Protein AF-0000000082577643 (afdb_homodimer)

Organism: NCBI:txid68569

Secondary structure (DSSP, 8-state):
----HHHHHHHHHHHH-TT--HHHHHTTSSS-HHHHHHHHHHHHHTTSEEEEEEEE-GGGS--EEEEEEEEE-S--HHHHHHHHHHHHH-TTEEEEEEESSS-SEEEEEEESSHHHHHHHHHHHTTT-TTEEEEEEEEEEEEEEE-----THHHHH-/----HHHHHHHHHHHH-TT--HHHHHTTSSS-HHHHHHHHHHHHHTTSEEEEEEEE-GGGS--EEEEEEEEE-S--HHHHHHHHHHHHH-TTEEEEEEESSS-SEEEEEEESSHHHHHHHHHHHTTT-TTEEEEEEEEEEEEEEE-----THHHHH-

Structure (mmCIF, N/CA/C/O backbone):
data_AF-0000000082577643-model_v1
#
loop_
_entity.id
_entity.type
_entity.pdbx_description
1 polymer 'DNA-binding Lrp family transcriptional regulator'
#
loop_
_atom_site.group_PDB
_atom_site.id
_atom_site.type_symbol
_atom_site.label_atom_id
_atom_site.label_alt_id
_atom_site.label_comp_id
_atom_site.label_asym_id
_atom_site.label_entity_id
_atom_site.label_seq_id
_atom_site.pdbx_PDB_ins_code
_atom_site.Cartn_x
_atom_site.Cartn_y
_atom_site.Cartn_z
_atom_site.occupancy
_atom_site.B_iso_or_equiv
_atom_site.auth_seq_id
_atom_site.auth_comp_id
_atom_site.auth_asym_id
_atom_site.auth_atom_id
_atom_site.pdbx_PDB_model_num
ATOM 1 N N . MET A 1 1 ? -18.828 -3.51 -16.531 1 39.81 1 MET A N 1
ATOM 2 C CA . MET A 1 1 ? -18.547 -4.914 -16.234 1 39.81 1 MET A CA 1
ATOM 3 C C . MET A 1 1 ? -19.234 -5.359 -14.953 1 39.81 1 MET A C 1
ATOM 5 O O . MET A 1 1 ? -19.078 -4.711 -13.914 1 39.81 1 MET A O 1
ATOM 9 N N . THR A 1 2 ? -20.422 -5.625 -15.008 1 45.78 2 THR A N 1
ATOM 10 C CA . THR A 1 2 ? -21.219 -6.066 -13.875 1 45.78 2 THR A CA 1
ATOM 11 C C . THR A 1 2 ? -20.391 -6.98 -12.961 1 45.78 2 THR A C 1
ATOM 13 O O . THR A 1 2 ? -19.984 -8.07 -13.375 1 45.78 2 THR A O 1
ATOM 16 N N . ASN A 1 3 ? -19.547 -6.434 -12.141 1 56.88 3 ASN A N 1
ATOM 17 C CA . ASN A 1 3 ? -18.719 -7.328 -11.344 1 56.88 3 ASN A CA 1
ATOM 18 C C . ASN A 1 3 ? -19.547 -8.398 -10.648 1 56.88 3 ASN A C 1
ATOM 20 O O . ASN A 1 3 ? -20.391 -8.086 -9.805 1 56.88 3 ASN A O 1
ATOM 24 N N . ASP A 1 4 ? -19.703 -9.555 -11.352 1 85.25 4 ASP A N 1
ATOM 25 C CA . ASP A 1 4 ? -20.25 -10.844 -10.93 1 85.25 4 ASP A CA 1
ATOM 26 C C . ASP A 1 4 ? -19.766 -11.211 -9.531 1 85.25 4 ASP A C 1
ATOM 28 O O . ASP A 1 4 ? -18.594 -10.984 -9.195 1 85.25 4 ASP A O 1
ATOM 32 N N . ALA A 1 5 ? -20.734 -11.438 -8.633 1 92.88 5 ALA A N 1
ATOM 33 C CA . ALA A 1 5 ? -20.484 -11.812 -7.242 1 92.88 5 ALA A CA 1
ATOM 34 C C . ALA A 1 5 ? -19.344 -12.828 -7.141 1 92.88 5 ALA A C 1
ATOM 36 O O . ALA A 1 5 ? -18.516 -12.75 -6.23 1 92.88 5 ALA A O 1
ATOM 37 N N . ILE A 1 6 ? -19.328 -13.633 -8.039 1 94.75 6 ILE A N 1
ATOM 38 C CA . ILE A 1 6 ? -18.297 -14.672 -8.008 1 94.75 6 ILE A CA 1
ATOM 39 C C . ILE A 1 6 ? -16.938 -14.07 -8.32 1 94.75 6 ILE A C 1
ATOM 41 O O . ILE A 1 6 ? -15.938 -14.414 -7.691 1 94.75 6 ILE A O 1
ATOM 45 N N . ASP A 1 7 ? -16.906 -13.156 -9.297 1 96.5 7 ASP A N 1
ATOM 46 C CA . ASP A 1 7 ? -15.664 -12.461 -9.602 1 96.5 7 ASP A CA 1
ATOM 47 C C . ASP A 1 7 ? -15.141 -11.711 -8.383 1 96.5 7 ASP A C 1
ATOM 49 O O . ASP A 1 7 ? -13.945 -11.758 -8.078 1 96.5 7 ASP A O 1
ATOM 53 N N . LEU A 1 8 ? -16.047 -11.047 -7.715 1 96.25 8 LEU A N 1
ATOM 54 C CA . LEU A 1 8 ? -15.656 -10.289 -6.527 1 96.25 8 LEU A CA 1
ATOM 55 C C . LEU A 1 8 ? -15.102 -11.219 -5.453 1 96.25 8 LEU A C 1
ATOM 57 O O . LEU A 1 8 ? -14.148 -10.867 -4.758 1 96.25 8 LEU A O 1
ATOM 61 N N . ARG A 1 9 ? -15.656 -12.336 -5.305 1 96.81 9 ARG A N 1
ATOM 62 C CA . ARG A 1 9 ? -15.188 -13.297 -4.312 1 96.81 9 ARG A CA 1
ATOM 63 C C . ARG A 1 9 ? -13.805 -13.828 -4.684 1 96.81 9 ARG A C 1
ATOM 65 O O . ARG A 1 9 ? -12.945 -13.984 -3.816 1 96.81 9 ARG A O 1
ATOM 72 N N . ILE A 1 10 ? -13.641 -14.133 -5.969 1 97.88 10 ILE A N 1
ATOM 73 C CA . ILE A 1 10 ? -12.328 -14.555 -6.441 1 97.88 10 ILE A CA 1
ATOM 74 C C . ILE A 1 10 ? -11.289 -13.484 -6.129 1 97.88 10 ILE A C 1
ATOM 76 O O . ILE A 1 10 ? -10.234 -13.773 -5.559 1 97.88 10 ILE A O 1
ATOM 80 N N . LEU A 1 11 ? -11.633 -12.25 -6.445 1 98.19 11 LEU A N 1
ATOM 81 C CA . LEU A 1 11 ? -10.727 -11.125 -6.23 1 98.19 11 LEU A CA 1
ATOM 82 C C . LEU A 1 11 ? -10.414 -10.953 -4.75 1 98.19 11 LEU A C 1
ATOM 84 O O . LEU A 1 11 ? -9.266 -10.664 -4.387 1 98.19 11 LEU A O 1
ATOM 88 N N . ALA A 1 12 ? -11.406 -11.102 -3.922 1 97.38 12 ALA A N 1
ATOM 89 C CA . ALA A 1 12 ? -11.219 -10.969 -2.48 1 97.38 12 ALA A CA 1
ATOM 90 C C . ALA A 1 12 ? -10.211 -11.992 -1.96 1 97.38 12 ALA A C 1
ATOM 92 O O . ALA A 1 12 ? -9.359 -11.664 -1.129 1 97.38 12 ALA A O 1
ATOM 93 N N . LEU A 1 13 ? -10.289 -13.148 -2.434 1 98.12 13 LEU A N 1
ATOM 94 C CA . LEU A 1 13 ? -9.375 -14.211 -2.012 1 98.12 13 LEU A CA 1
ATOM 95 C C . LEU A 1 13 ? -7.969 -13.953 -2.539 1 98.12 13 LEU A C 1
ATOM 97 O O . LEU A 1 13 ? -6.988 -14.109 -1.809 1 98.12 13 LEU A O 1
ATOM 101 N N . LEU A 1 14 ? -7.891 -13.477 -3.752 1 98.5 14 LEU A N 1
ATOM 102 C CA . LEU A 1 14 ? -6.59 -13.242 -4.363 1 98.5 14 LEU A CA 1
ATOM 103 C C . LEU A 1 14 ? -5.895 -12.047 -3.725 1 98.5 14 LEU A C 1
ATOM 105 O O . LEU A 1 14 ? -4.664 -11.992 -3.662 1 98.5 14 LEU A O 1
ATOM 109 N N . GLN A 1 15 ? -6.637 -11.078 -3.174 1 98.31 15 GLN A N 1
ATOM 110 C CA . GLN A 1 15 ? -6.051 -9.953 -2.457 1 98.31 15 GLN A CA 1
ATOM 111 C C . GLN A 1 15 ? -5.309 -10.422 -1.209 1 98.31 15 GLN A C 1
ATOM 113 O O . GLN A 1 15 ? -4.434 -9.719 -0.701 1 98.31 15 GLN A O 1
ATOM 118 N N . GLN A 1 16 ? -5.719 -11.578 -0.791 1 97.12 16 GLN A N 1
ATOM 119 C CA . GLN A 1 16 ? -5.098 -12.141 0.402 1 97.12 16 GLN A CA 1
ATOM 120 C C . GLN A 1 16 ? -3.936 -13.062 0.035 1 97.12 16 GLN A C 1
ATOM 122 O O . GLN A 1 16 ? -2.938 -13.125 0.756 1 97.12 16 GLN A O 1
ATOM 127 N N . ASP A 1 17 ? -4.133 -13.734 -1.036 1 98.25 17 ASP A N 1
ATOM 128 C CA . ASP A 1 17 ? -3.121 -14.664 -1.528 1 98.25 17 ASP A CA 1
ATOM 129 C C . ASP A 1 17 ? -3.221 -14.836 -3.043 1 98.25 17 ASP A C 1
ATOM 131 O O . ASP A 1 17 ? -4.047 -15.609 -3.535 1 98.25 17 ASP A O 1
ATOM 135 N N . ALA A 1 18 ? -2.305 -14.211 -3.686 1 98.56 18 ALA A N 1
ATOM 136 C CA . ALA A 1 18 ? -2.328 -14.219 -5.145 1 98.56 18 ALA A CA 1
ATOM 137 C C . ALA A 1 18 ? -1.843 -15.555 -5.699 1 98.56 18 ALA A C 1
ATOM 139 O O . ALA A 1 18 ? -2.004 -15.836 -6.887 1 98.56 18 ALA A O 1
ATOM 140 N N . LEU A 1 19 ? -1.273 -16.391 -4.887 1 97.88 19 LEU A N 1
ATOM 141 C CA . LEU A 1 19 ? -0.688 -17.641 -5.34 1 97.88 19 LEU A CA 1
ATOM 142 C C . LEU A 1 19 ? -1.7 -18.781 -5.246 1 97.88 19 LEU A C 1
ATOM 144 O O . LEU A 1 19 ? -1.417 -19.906 -5.664 1 97.88 19 LEU A O 1
ATOM 148 N N . MET A 1 20 ? -2.879 -18.5 -4.695 1 97.88 20 MET A N 1
ATOM 149 C CA . MET A 1 20 ? -3.898 -19.547 -4.648 1 97.88 20 MET A CA 1
ATOM 150 C C . MET A 1 20 ? -4.184 -20.094 -6.047 1 97.88 20 MET A C 1
ATOM 152 O O . MET A 1 20 ? -4.445 -19.312 -6.973 1 97.88 20 MET A O 1
ATOM 156 N N . THR A 1 21 ? -4.148 -21.391 -6.141 1 97.5 21 THR A N 1
ATOM 157 C CA . THR A 1 21 ? -4.441 -22.016 -7.422 1 97.5 21 THR A CA 1
ATOM 158 C C . THR A 1 21 ? -5.949 -22.078 -7.664 1 97.5 21 THR A C 1
ATOM 160 O O . THR A 1 21 ? -6.738 -21.953 -6.727 1 97.5 21 THR A O 1
ATOM 163 N N . ALA A 1 22 ? -6.27 -22.312 -8.906 1 98.31 22 ALA A N 1
ATOM 164 C CA . ALA A 1 22 ? -7.68 -22.469 -9.242 1 98.31 22 ALA A CA 1
ATOM 165 C C . ALA A 1 22 ? -8.289 -23.656 -8.492 1 98.31 22 ALA A C 1
ATOM 167 O O . ALA A 1 22 ? -9.453 -23.609 -8.086 1 98.31 22 ALA A O 1
ATOM 168 N N . ASP A 1 23 ? -7.52 -24.688 -8.305 1 98.44 23 ASP A N 1
ATOM 169 C CA . ASP A 1 23 ? -7.988 -25.859 -7.57 1 98.44 23 ASP A CA 1
ATOM 170 C C . ASP A 1 23 ? -8.336 -25.5 -6.129 1 98.44 23 ASP A C 1
ATOM 172 O O . ASP A 1 23 ? -9.391 -25.891 -5.621 1 98.44 23 ASP A O 1
ATOM 176 N N . LEU A 1 24 ? -7.488 -24.844 -5.477 1 98.38 24 LEU A N 1
ATOM 177 C CA . LEU A 1 24 ? -7.73 -24.438 -4.098 1 98.38 24 LEU A CA 1
ATOM 178 C C . LEU A 1 24 ? -8.93 -23.5 -4.012 1 98.38 24 LEU A C 1
ATOM 180 O O . LEU A 1 24 ? -9.742 -23.609 -3.094 1 98.38 24 LEU A O 1
ATOM 184 N N . LEU A 1 25 ? -9.016 -22.547 -4.934 1 98.44 25 LEU A N 1
ATOM 185 C CA . LEU A 1 25 ? -10.133 -21.594 -4.953 1 98.44 25 LEU A CA 1
ATOM 186 C C . LEU A 1 25 ? -11.453 -22.328 -5.152 1 98.44 25 LEU A C 1
ATOM 188 O O . LEU A 1 25 ? -12.477 -21.938 -4.578 1 98.44 25 LEU A O 1
ATOM 192 N N . ALA A 1 26 ? -11.445 -23.406 -5.902 1 98.19 26 ALA A N 1
ATOM 193 C CA . ALA A 1 26 ? -12.648 -24.156 -6.211 1 98.19 26 ALA A CA 1
ATOM 194 C C . ALA A 1 26 ? -13.18 -24.875 -4.973 1 98.19 26 ALA A C 1
ATOM 196 O O . ALA A 1 26 ? -14.344 -25.266 -4.93 1 98.19 26 ALA A O 1
ATOM 197 N N . GLU A 1 27 ? -12.344 -25.078 -4.008 1 98.12 27 GLU A N 1
ATOM 198 C CA . GLU A 1 27 ? -12.781 -25.641 -2.736 1 98.12 27 GLU A CA 1
ATOM 199 C C . GLU A 1 27 ? -13.641 -24.656 -1.952 1 98.12 27 GLU A C 1
ATOM 201 O O . GLU A 1 27 ? -14.406 -25.047 -1.074 1 98.12 27 GLU A O 1
ATOM 206 N N . ARG A 1 28 ? -13.523 -23.391 -2.287 1 96.69 28 ARG A N 1
ATOM 207 C CA . ARG A 1 28 ? -14.172 -22.344 -1.505 1 96.69 28 ARG A CA 1
ATOM 208 C C . ARG A 1 28 ? -15.297 -21.672 -2.297 1 96.69 28 ARG A C 1
ATOM 210 O O . ARG A 1 28 ? -16.094 -20.906 -1.743 1 96.69 28 ARG A O 1
ATOM 217 N N . LEU A 1 29 ? -15.359 -21.922 -3.557 1 97.19 29 LEU A N 1
ATOM 218 C CA . LEU A 1 29 ? -16.297 -21.25 -4.449 1 97.19 29 LEU A CA 1
ATOM 219 C C . LEU A 1 29 ? -17.109 -22.266 -5.25 1 97.19 29 LEU A C 1
ATOM 221 O O . LEU A 1 29 ? -16.641 -23.391 -5.473 1 97.19 29 LEU A O 1
ATOM 225 N N . PRO A 1 30 ? -18.281 -21.906 -5.715 1 96.38 30 PRO A N 1
ATOM 226 C CA . PRO A 1 30 ? -19.156 -22.812 -6.473 1 96.38 30 PRO A CA 1
ATOM 227 C C . PRO A 1 30 ? -18.844 -22.812 -7.965 1 96.38 30 PRO A C 1
ATOM 229 O O . PRO A 1 30 ? -19.734 -22.641 -8.789 1 96.38 30 PRO A O 1
ATOM 232 N N . LEU A 1 31 ? -17.594 -22.984 -8.344 1 96.75 31 LEU A N 1
ATOM 233 C CA . LEU A 1 31 ? -17.141 -23.047 -9.727 1 96.75 31 LEU A CA 1
ATOM 234 C C . LEU A 1 31 ? -16.047 -24.109 -9.891 1 96.75 31 LEU A C 1
ATOM 236 O O . LEU A 1 31 ? -15.352 -24.438 -8.922 1 96.75 31 LEU A O 1
ATOM 240 N N . SER A 1 32 ? -15.953 -24.578 -11.07 1 98.06 32 SER A N 1
ATOM 241 C CA . SER A 1 32 ? -14.867 -25.516 -11.383 1 98.06 32 SER A CA 1
ATOM 242 C C . SER A 1 32 ? -13.531 -24.781 -11.453 1 98.06 32 SER A C 1
ATOM 244 O O . SER A 1 32 ? -13.484 -23.578 -11.711 1 98.06 32 SER A O 1
ATOM 246 N N . PRO A 1 33 ? -12.469 -25.547 -11.242 1 98.44 33 PRO A N 1
ATOM 247 C CA . PRO A 1 33 ? -11.141 -24.922 -11.398 1 98.44 33 PRO A CA 1
ATOM 248 C C . PRO A 1 33 ? -10.945 -24.297 -12.773 1 98.44 33 PRO A C 1
ATOM 250 O O . PRO A 1 33 ? -10.367 -23.219 -12.883 1 98.44 33 PRO A O 1
ATOM 253 N N . SER A 1 34 ? -11.469 -24.922 -13.773 1 98.56 34 SER A N 1
ATOM 254 C CA . SER A 1 34 ? -11.305 -24.406 -15.125 1 98.56 34 SER A CA 1
ATOM 255 C C . SER A 1 34 ? -12.039 -23.078 -15.297 1 98.56 34 SER A C 1
ATOM 257 O O . SER A 1 34 ? -11.523 -22.156 -15.945 1 98.56 34 SER A O 1
ATOM 259 N N . ALA A 1 35 ? -13.188 -22.953 -14.797 1 97.94 35 ALA A N 1
ATOM 260 C CA . ALA A 1 35 ? -13.953 -21.719 -14.859 1 97.94 35 ALA A CA 1
ATOM 261 C C . ALA A 1 35 ? -13.25 -20.594 -14.094 1 97.94 35 ALA A C 1
ATOM 263 O O . ALA A 1 35 ? -13.18 -19.453 -14.562 1 97.94 35 ALA A O 1
ATOM 264 N N . ILE A 1 36 ? -12.742 -20.953 -12.945 1 98.25 36 ILE A N 1
ATOM 265 C CA . ILE A 1 36 ? -12.039 -19.969 -12.109 1 98.25 36 ILE A CA 1
ATOM 266 C C . ILE A 1 36 ? -10.781 -19.5 -12.828 1 98.25 36 ILE A C 1
ATOM 268 O O . ILE A 1 36 ? -10.516 -18.297 -12.891 1 98.25 36 ILE A O 1
ATOM 272 N N . ALA A 1 37 ? -10.031 -20.422 -13.383 1 98.31 37 ALA A N 1
ATOM 273 C CA . ALA A 1 37 ? -8.805 -20.078 -14.094 1 98.31 37 ALA A CA 1
ATOM 274 C C . ALA A 1 37 ? -9.086 -19.125 -15.258 1 98.31 37 ALA A C 1
ATOM 276 O O . ALA A 1 37 ? -8.344 -18.172 -15.484 1 98.31 37 ALA A O 1
ATOM 277 N N . ARG A 1 38 ? -10.109 -19.438 -15.938 1 98.06 38 ARG A N 1
ATOM 278 C CA . ARG A 1 38 ? -10.492 -18.594 -17.062 1 98.06 38 ARG A CA 1
ATOM 279 C C . ARG A 1 38 ? -10.82 -17.172 -16.609 1 98.06 38 ARG A C 1
ATOM 281 O O . ARG A 1 38 ? -10.43 -16.203 -17.25 1 98.06 38 ARG A O 1
ATOM 288 N N . ARG A 1 39 ? -11.484 -17.094 -15.547 1 97.81 39 ARG A N 1
ATOM 289 C CA . ARG A 1 39 ? -11.875 -15.797 -15.016 1 97.81 39 ARG A CA 1
ATOM 290 C C . ARG A 1 39 ? -10.664 -15.016 -14.531 1 97.81 39 ARG A C 1
ATOM 292 O O . ARG A 1 39 ? -10.539 -13.82 -14.805 1 97.81 39 ARG A O 1
ATOM 299 N N . ILE A 1 40 ? -9.781 -15.633 -13.859 1 98.31 40 ILE A N 1
ATOM 300 C CA . ILE A 1 40 ? -8.578 -14.984 -13.367 1 98.31 40 ILE A CA 1
ATOM 301 C C . ILE A 1 40 ? -7.75 -14.477 -14.547 1 98.31 40 ILE A C 1
ATOM 303 O O . ILE A 1 40 ? -7.281 -13.336 -14.539 1 98.31 40 ILE A O 1
ATOM 307 N N . ARG A 1 41 ? -7.605 -15.328 -15.523 1 98 41 ARG A N 1
ATOM 308 C CA . ARG A 1 41 ? -6.871 -14.938 -16.719 1 98 41 ARG A CA 1
ATOM 309 C C . ARG A 1 41 ? -7.477 -13.695 -17.359 1 98 41 ARG A C 1
ATOM 311 O O . ARG A 1 41 ? -6.758 -12.766 -17.734 1 98 41 ARG A O 1
ATOM 318 N N . ARG A 1 42 ? -8.719 -13.68 -17.516 1 97.75 42 ARG A N 1
ATOM 319 C CA . ARG A 1 42 ? -9.422 -12.531 -18.078 1 97.75 42 ARG A CA 1
ATOM 320 C C . ARG A 1 42 ? -9.18 -11.281 -17.234 1 97.75 42 ARG A C 1
ATOM 322 O O . ARG A 1 42 ? -8.875 -10.211 -17.781 1 97.75 42 ARG A O 1
ATOM 329 N N . MET A 1 43 ? -9.312 -11.414 -15.891 1 97.88 43 MET A N 1
ATOM 330 C CA . MET A 1 43 ? -9.18 -10.273 -14.984 1 97.88 43 MET A CA 1
ATOM 331 C C . MET A 1 43 ? -7.766 -9.711 -15.016 1 97.88 43 MET A C 1
ATOM 333 O O . MET A 1 43 ? -7.566 -8.5 -14.859 1 97.88 43 MET A O 1
ATOM 337 N N . ARG A 1 44 ? -6.785 -10.555 -15.172 1 98 44 ARG A N 1
ATOM 338 C CA . ARG A 1 44 ? -5.414 -10.078 -15.328 1 98 44 ARG A CA 1
ATOM 339 C C . ARG A 1 44 ? -5.219 -9.406 -16.688 1 98 44 ARG A C 1
ATOM 341 O O . ARG A 1 44 ? -4.586 -8.352 -16.766 1 98 44 ARG A O 1
ATOM 348 N N . ALA A 1 45 ? -5.793 -9.93 -17.719 1 97.69 45 ALA A N 1
ATOM 349 C CA . ALA A 1 45 ? -5.645 -9.406 -19.078 1 97.69 45 ALA A CA 1
ATOM 350 C C . ALA A 1 45 ? -6.312 -8.047 -19.219 1 97.69 45 ALA A C 1
ATOM 352 O O . ALA A 1 45 ? -5.801 -7.164 -19.922 1 97.69 45 ALA A O 1
ATOM 353 N N . ASP A 1 46 ? -7.422 -7.895 -18.562 1 97.19 46 ASP A N 1
ATOM 354 C CA . ASP A 1 46 ? -8.172 -6.664 -18.781 1 97.19 46 ASP A CA 1
ATOM 355 C C . ASP A 1 46 ? -7.816 -5.609 -17.734 1 97.19 46 ASP A C 1
ATOM 357 O O . ASP A 1 46 ? -8.391 -4.516 -17.719 1 97.19 46 ASP A O 1
ATOM 361 N N . GLY A 1 47 ? -6.945 -5.898 -16.781 1 97.56 47 GLY A N 1
ATOM 362 C CA . GLY A 1 47 ? -6.426 -4.91 -15.844 1 97.56 47 GLY A CA 1
ATOM 363 C C . GLY A 1 47 ? -7.207 -4.848 -14.547 1 97.56 47 GLY A C 1
ATOM 364 O O . GLY A 1 47 ? -6.891 -4.047 -13.664 1 97.56 47 GLY A O 1
ATOM 365 N N . THR A 1 48 ? -8.258 -5.68 -14.352 1 97.56 48 THR A N 1
ATOM 366 C CA . THR A 1 48 ? -8.945 -5.75 -13.07 1 97.56 48 THR A CA 1
ATOM 367 C C . THR A 1 48 ? -7.98 -6.125 -11.953 1 97.56 48 THR A C 1
ATOM 369 O O . THR A 1 48 ? -8.031 -5.551 -10.859 1 97.56 48 THR A O 1
ATOM 372 N N . ILE A 1 49 ? -7.262 -7.102 -12.266 1 98.25 49 ILE A N 1
ATOM 373 C CA . ILE A 1 49 ? -6.078 -7.34 -11.445 1 98.25 49 ILE A CA 1
ATOM 374 C C . ILE A 1 49 ? -4.883 -6.586 -12.031 1 98.25 49 ILE A C 1
ATOM 376 O O . ILE A 1 49 ? -4.348 -6.973 -13.07 1 98.25 49 ILE A O 1
ATOM 380 N N . ALA A 1 50 ? -4.465 -5.582 -11.344 1 97.69 50 ALA A N 1
ATOM 381 C CA . ALA A 1 50 ? -3.451 -4.68 -11.875 1 97.69 50 ALA A CA 1
ATOM 382 C C . ALA A 1 50 ? -2.055 -5.281 -11.75 1 97.69 50 ALA A C 1
ATOM 384 O O . ALA A 1 50 ? -1.176 -5.008 -12.57 1 97.69 50 ALA A O 1
ATOM 385 N N . ALA A 1 51 ? -1.825 -6.051 -10.695 1 98.06 51 ALA A N 1
ATOM 386 C CA . ALA A 1 51 ? -0.529 -6.672 -10.438 1 98.06 51 ALA A CA 1
ATOM 387 C C . ALA A 1 51 ? -0.649 -7.777 -9.391 1 98.06 51 ALA A C 1
ATOM 389 O O . ALA A 1 51 ? -1.621 -7.82 -8.633 1 98.06 51 ALA A O 1
ATOM 390 N N . ASP A 1 52 ? 0.242 -8.688 -9.398 1 98.62 52 ASP A N 1
ATOM 391 C CA . ASP A 1 52 ? 0.496 -9.656 -8.336 1 98.62 52 ASP A CA 1
ATOM 392 C C . ASP A 1 52 ? 1.874 -9.445 -7.715 1 98.62 52 ASP A C 1
ATOM 394 O O . ASP A 1 52 ? 2.896 -9.609 -8.383 1 98.62 52 ASP A O 1
ATOM 398 N N . VAL A 1 53 ? 1.866 -9.148 -6.414 1 98.75 53 VAL A N 1
ATOM 399 C CA . VAL A 1 53 ? 3.152 -8.695 -5.891 1 98.75 53 VAL A CA 1
ATOM 400 C C . VAL A 1 53 ? 3.451 -9.406 -4.57 1 98.75 53 VAL A C 1
ATOM 402 O O . VAL A 1 53 ? 2.531 -9.805 -3.852 1 98.75 53 VAL A O 1
ATOM 405 N N . ALA A 1 54 ? 4.734 -9.516 -4.266 1 98.62 54 ALA A N 1
ATOM 406 C CA . ALA A 1 54 ? 5.184 -9.945 -2.943 1 98.62 54 ALA A CA 1
ATOM 407 C C . ALA A 1 54 ? 5.355 -8.75 -2.012 1 98.62 54 ALA A C 1
ATOM 409 O O . ALA A 1 54 ? 5.898 -7.715 -2.412 1 98.62 54 ALA A O 1
ATOM 410 N N . ILE A 1 55 ? 4.828 -8.859 -0.884 1 98.25 55 ILE A N 1
ATOM 411 C CA . ILE A 1 55 ? 5.078 -7.879 0.169 1 98.25 55 ILE A CA 1
ATOM 412 C C . ILE A 1 55 ? 6.293 -8.305 0.994 1 98.25 55 ILE A C 1
ATOM 414 O O . ILE A 1 55 ? 6.242 -9.312 1.703 1 98.25 55 ILE A O 1
ATOM 418 N N . VAL A 1 56 ? 7.355 -7.555 0.884 1 97.5 56 VAL A N 1
ATOM 419 C CA . VAL A 1 56 ? 8.602 -7.859 1.582 1 97.5 56 VAL A CA 1
ATOM 420 C C . VAL A 1 56 ? 8.594 -7.203 2.961 1 97.5 56 VAL A C 1
ATOM 422 O O . VAL A 1 56 ? 8.227 -6.035 3.096 1 97.5 56 VAL A O 1
ATOM 425 N N . SER A 1 57 ? 9.008 -7.992 3.924 1 96.19 57 SER A N 1
ATOM 426 C CA . SER A 1 57 ? 9.102 -7.477 5.285 1 96.19 57 SER A CA 1
ATOM 427 C C . SER A 1 57 ? 10.094 -6.32 5.371 1 96.19 57 SER A C 1
ATOM 429 O O . SER A 1 57 ? 11.164 -6.363 4.762 1 96.19 57 SER A O 1
ATOM 431 N N . GLU A 1 58 ? 9.758 -5.379 6.152 1 92.06 58 GLU A N 1
ATOM 432 C CA . GLU A 1 58 ? 10.648 -4.234 6.344 1 92.06 58 GLU A CA 1
ATOM 433 C C . GLU A 1 58 ? 11.93 -4.648 7.055 1 92.06 58 GLU A C 1
ATOM 435 O O . GLU A 1 58 ? 12.922 -3.91 7.039 1 92.06 58 GLU A O 1
ATOM 440 N N . GLU A 1 59 ? 11.922 -5.797 7.641 1 91.81 59 GLU A N 1
ATOM 441 C CA . GLU A 1 59 ? 13.078 -6.27 8.406 1 91.81 59 GLU A CA 1
ATOM 442 C C . GLU A 1 59 ? 14.258 -6.582 7.492 1 91.81 59 GLU A C 1
ATOM 444 O O . GLU A 1 59 ? 15.375 -6.785 7.961 1 91.81 59 GLU A O 1
ATOM 449 N N . VAL A 1 60 ? 14.023 -6.605 6.234 1 92.12 60 VAL A N 1
ATOM 450 C CA . VAL A 1 60 ? 15.078 -6.898 5.273 1 92.12 60 VAL A CA 1
ATOM 451 C C . VAL A 1 60 ? 16.125 -5.789 5.309 1 92.12 60 VAL A C 1
ATOM 453 O O . VAL A 1 60 ? 17.281 -6.008 4.926 1 92.12 60 VAL A O 1
ATOM 456 N N . GLY A 1 61 ? 15.852 -4.676 5.715 1 88.25 61 GLY A N 1
ATOM 457 C CA . GLY A 1 61 ? 16.797 -3.568 5.789 1 88.25 61 GLY A CA 1
ATOM 458 C C . GLY A 1 61 ? 16.297 -2.428 6.66 1 88.25 61 GLY A C 1
ATOM 459 O O . GLY A 1 61 ? 15.172 -2.457 7.148 1 88.25 61 GLY A O 1
ATOM 460 N N . PRO A 1 62 ? 17.312 -1.721 6.805 1 88.81 62 PRO A N 1
ATOM 461 C CA . PRO A 1 62 ? 16.797 -0.489 7.398 1 88.81 62 PRO A CA 1
ATOM 462 C C . PRO A 1 62 ? 16.109 0.411 6.375 1 88.81 62 PRO A C 1
ATOM 464 O O . PRO A 1 62 ? 16.547 0.509 5.23 1 88.81 62 PRO A O 1
ATOM 467 N N . PHE A 1 63 ? 15.016 0.81 6.676 1 94.06 63 PHE A N 1
ATOM 468 C CA . PHE A 1 63 ? 14.359 1.842 5.883 1 94.06 63 PHE A CA 1
ATOM 469 C C . PHE A 1 63 ? 13.781 2.932 6.781 1 94.06 63 PHE A C 1
ATOM 471 O O . PHE A 1 63 ? 13.273 2.645 7.867 1 94.06 63 PHE A O 1
ATOM 478 N N . LEU A 1 64 ? 14.016 4.02 6.379 1 96.5 64 LEU A N 1
ATOM 479 C CA . LEU A 1 64 ? 13.352 5.195 6.934 1 96.5 64 LEU A CA 1
ATOM 480 C C . LEU A 1 64 ? 12.18 5.625 6.055 1 96.5 64 LEU A C 1
ATOM 482 O O . LEU A 1 64 ? 12.344 5.832 4.852 1 96.5 64 LEU A O 1
ATOM 486 N N . SER A 1 65 ? 11.023 5.691 6.652 1 97.88 65 SER A N 1
ATOM 487 C CA . SER A 1 65 ? 9.844 6.102 5.895 1 97.88 65 SER A CA 1
ATOM 488 C C . SER A 1 65 ? 9.258 7.395 6.445 1 97.88 65 SER A C 1
ATOM 490 O O . SER A 1 65 ? 9.398 7.691 7.633 1 97.88 65 SER A O 1
ATOM 492 N N . ALA A 1 66 ? 8.648 8.125 5.551 1 98.5 66 ALA A N 1
ATOM 493 C CA . ALA A 1 66 ? 8.031 9.383 5.957 1 98.5 66 ALA A CA 1
ATOM 494 C C . ALA A 1 66 ? 6.832 9.719 5.074 1 98.5 66 ALA A C 1
ATOM 496 O O . ALA A 1 66 ? 6.824 9.398 3.881 1 98.5 66 ALA A O 1
ATOM 497 N N . LEU A 1 67 ? 5.871 10.328 5.715 1 98.5 67 LEU A N 1
ATOM 498 C CA . LEU A 1 67 ? 4.805 11 4.977 1 98.5 67 LEU A CA 1
ATOM 499 C C . LEU A 1 67 ? 5.191 12.438 4.645 1 98.5 67 LEU A C 1
ATOM 501 O O . LEU A 1 67 ? 5.625 13.188 5.523 1 98.5 67 LEU A O 1
ATOM 505 N N . VAL A 1 68 ? 5.047 12.734 3.402 1 98.5 68 VAL A N 1
ATOM 506 C CA . VAL A 1 68 ? 5.324 14.102 2.967 1 98.5 68 VAL A CA 1
ATOM 507 C C . VAL A 1 68 ? 4.051 14.734 2.414 1 98.5 68 VAL A C 1
ATOM 509 O O . VAL A 1 68 ? 3.48 14.25 1.437 1 98.5 68 VAL A O 1
ATOM 512 N N . HIS A 1 69 ? 3.635 15.781 3.115 1 98.38 69 HIS A N 1
ATOM 513 C CA . HIS A 1 69 ? 2.5 16.578 2.664 1 98.38 69 HIS A CA 1
ATOM 514 C C . HIS A 1 69 ? 2.957 17.766 1.822 1 98.38 69 HIS A C 1
ATOM 516 O O . HIS A 1 69 ? 3.738 18.594 2.289 1 98.38 69 HIS A O 1
ATOM 522 N N . VAL A 1 70 ? 2.389 17.875 0.608 1 98.19 70 VAL A N 1
ATOM 523 C CA . VAL A 1 70 ? 2.891 18.859 -0.344 1 98.19 70 VAL A CA 1
ATOM 524 C C . VAL A 1 70 ? 1.777 19.844 -0.709 1 98.19 70 VAL A C 1
ATOM 526 O O . VAL A 1 70 ? 0.643 19.438 -0.968 1 98.19 70 VAL A O 1
ATOM 529 N N . GLN A 1 71 ? 2.062 21.031 -0.649 1 97.56 71 GLN A N 1
ATOM 530 C CA . GLN A 1 71 ? 1.208 22.078 -1.177 1 97.56 71 GLN A CA 1
ATOM 531 C C . GLN A 1 71 ? 1.789 22.672 -2.459 1 97.56 71 GLN A C 1
ATOM 533 O O . GLN A 1 71 ? 2.982 22.969 -2.525 1 97.56 71 GLN A O 1
ATOM 538 N N . PHE A 1 72 ? 0.918 22.766 -3.467 1 96.19 72 PHE A N 1
ATOM 539 C CA . PHE A 1 72 ? 1.379 23.297 -4.742 1 96.19 72 PHE A CA 1
ATOM 540 C C . PHE A 1 72 ? 1.154 24.812 -4.816 1 96.19 72 PHE A C 1
ATOM 542 O O . PHE A 1 72 ? 0.302 25.344 -4.105 1 96.19 72 PHE A O 1
ATOM 549 N N . ASP A 1 73 ? 1.941 25.406 -5.645 1 90.5 73 ASP A N 1
ATOM 550 C CA . ASP A 1 73 ? 1.734 26.797 -6.043 1 90.5 73 ASP A CA 1
ATOM 551 C C . ASP A 1 73 ? 0.972 26.875 -7.363 1 90.5 73 ASP A C 1
ATOM 553 O O . ASP A 1 73 ? 0.678 25.859 -7.984 1 90.5 73 ASP A O 1
ATOM 557 N N . ARG A 1 74 ? 0.57 28.125 -7.695 1 81.31 74 ARG A N 1
ATOM 558 C CA . ARG A 1 74 ? -0.084 28.344 -8.977 1 81.31 74 ARG A CA 1
ATOM 559 C C . ARG A 1 74 ? 0.871 28.078 -10.133 1 81.31 74 ARG A C 1
ATOM 561 O O . ARG A 1 74 ? 1.937 28.688 -10.227 1 81.31 74 ARG A O 1
ATOM 568 N N . HIS A 1 75 ? 0.599 26.938 -10.75 1 81.06 75 HIS A N 1
ATOM 569 C CA . HIS A 1 75 ? 1.454 26.625 -11.891 1 81.06 75 HIS A CA 1
ATOM 570 C C . HIS A 1 75 ? 0.642 26.062 -13.047 1 81.06 75 HIS A C 1
ATOM 572 O O . HIS A 1 75 ? -0.553 25.797 -12.906 1 81.06 75 HIS A O 1
ATOM 578 N N . SER A 1 76 ? 1.356 26.094 -14.078 1 86 76 SER A N 1
ATOM 579 C CA . SER A 1 76 ? 0.728 25.531 -15.273 1 86 76 SER A CA 1
ATOM 580 C C . SER A 1 76 ? 0.425 24.047 -15.094 1 86 76 SER A C 1
ATOM 582 O O . SER A 1 76 ? 1.093 23.359 -14.312 1 86 76 SER A O 1
ATOM 584 N N . LEU A 1 77 ? -0.545 23.656 -15.836 1 90.31 77 LEU A N 1
ATOM 585 C CA . LEU A 1 77 ? -0.929 22.25 -15.828 1 90.31 77 LEU A CA 1
ATOM 586 C C . LEU A 1 77 ? 0.227 21.359 -16.297 1 90.31 77 LEU A C 1
ATOM 588 O O . LEU A 1 77 ? 0.452 20.281 -15.75 1 90.31 77 LEU A O 1
ATOM 592 N N . ASP A 1 78 ? 0.979 21.891 -17.203 1 93.38 78 ASP A N 1
ATOM 593 C CA . ASP A 1 78 ? 2.104 21.141 -17.75 1 93.38 78 ASP A CA 1
ATOM 594 C C . ASP A 1 78 ? 3.182 20.906 -16.688 1 93.38 78 ASP A C 1
ATOM 596 O O . ASP A 1 78 ? 3.764 19.828 -16.609 1 93.38 78 ASP A O 1
ATOM 600 N N . ALA A 1 79 ? 3.449 21.922 -16.016 1 93.12 79 ALA A N 1
ATOM 601 C CA . ALA A 1 79 ? 4.453 21.828 -14.961 1 93.12 79 ALA A CA 1
ATOM 602 C C . ALA A 1 79 ? 4.023 20.844 -13.883 1 93.12 79 ALA A C 1
ATOM 604 O O . ALA A 1 79 ? 4.836 20.047 -13.398 1 93.12 79 ALA A O 1
ATOM 605 N N . LEU A 1 80 ? 2.809 20.906 -13.578 1 94.69 80 LEU A N 1
ATOM 606 C CA . LEU A 1 80 ? 2.268 19.984 -12.578 1 94.69 80 LEU A CA 1
ATOM 607 C C . LEU A 1 80 ? 2.352 18.547 -13.055 1 94.69 80 LEU A C 1
ATOM 609 O O . LEU A 1 80 ? 2.748 17.656 -12.297 1 94.69 80 LEU A O 1
ATOM 613 N N . GLN A 1 81 ? 2.016 18.312 -14.273 1 95.12 81 GLN A N 1
ATOM 614 C CA . GLN A 1 81 ? 2.061 16.969 -14.844 1 95.12 81 GLN A CA 1
ATOM 615 C C . GLN A 1 81 ? 3.49 16.438 -14.891 1 95.12 81 GLN A C 1
ATOM 617 O O . GLN A 1 81 ? 3.729 15.258 -14.625 1 95.12 81 GLN A O 1
ATOM 622 N N . ALA A 1 82 ? 4.453 17.281 -15.219 1 94.88 82 ALA A N 1
ATOM 623 C CA . ALA A 1 82 ? 5.859 16.891 -15.242 1 94.88 82 ALA A CA 1
ATOM 624 C C . ALA A 1 82 ? 6.34 16.484 -13.852 1 94.88 82 ALA A C 1
ATOM 626 O O . ALA A 1 82 ? 7.039 15.477 -13.695 1 94.88 82 ALA A O 1
ATOM 627 N N . PHE A 1 83 ? 5.945 17.281 -12.906 1 96.31 83 PHE A N 1
ATOM 628 C CA . PHE A 1 83 ? 6.266 16.969 -11.523 1 96.31 83 PHE A CA 1
ATOM 629 C C . PHE A 1 83 ? 5.699 15.617 -11.125 1 96.31 83 PHE A C 1
ATOM 631 O O . PHE A 1 83 ? 6.418 14.766 -10.594 1 96.31 83 PHE A O 1
ATOM 638 N N . GLN A 1 84 ? 4.461 15.391 -11.438 1 95.75 84 GLN A N 1
ATOM 639 C CA . GLN A 1 84 ? 3.773 14.164 -11.062 1 95.75 84 GLN A CA 1
ATOM 640 C C . GLN A 1 84 ? 4.414 12.945 -11.727 1 95.75 84 GLN A C 1
ATOM 642 O O . GLN A 1 84 ? 4.566 11.898 -11.094 1 95.75 84 GLN A O 1
ATOM 647 N N . ARG A 1 85 ? 4.848 13.047 -12.945 1 96.56 85 ARG A N 1
ATOM 648 C CA . ARG A 1 85 ? 5.5 11.961 -13.664 1 96.56 85 ARG A CA 1
ATOM 649 C C . ARG A 1 85 ? 6.816 11.578 -13.008 1 96.56 85 ARG A C 1
ATOM 651 O O . ARG A 1 85 ? 7.129 10.391 -12.867 1 96.56 85 ARG A O 1
ATOM 658 N N . ARG A 1 86 ? 7.559 12.531 -12.594 1 96.12 86 ARG A N 1
ATOM 659 C CA . ARG A 1 86 ? 8.836 12.297 -11.93 1 96.12 86 ARG A CA 1
ATOM 660 C C . ARG A 1 86 ? 8.641 11.586 -10.602 1 96.12 86 ARG A C 1
ATOM 662 O O . ARG A 1 86 ? 9.344 10.625 -10.289 1 96.12 86 ARG A O 1
ATOM 669 N N . VAL A 1 87 ? 7.695 12.062 -9.883 1 97.44 87 VAL A N 1
ATOM 670 C CA . VAL A 1 87 ? 7.434 11.492 -8.562 1 97.44 87 VAL A CA 1
ATOM 671 C C . VAL A 1 87 ? 6.906 10.07 -8.719 1 97.44 87 VAL A C 1
ATOM 673 O O . VAL A 1 87 ? 7.344 9.156 -8.008 1 97.44 87 VAL A O 1
ATOM 676 N N . LEU A 1 88 ? 6.043 9.859 -9.68 1 97.38 88 LEU A N 1
ATOM 677 C CA . LEU A 1 88 ? 5.445 8.547 -9.93 1 97.38 88 LEU A CA 1
ATOM 678 C C . LEU A 1 88 ? 6.508 7.527 -10.312 1 97.38 88 LEU A C 1
ATOM 680 O O . LEU A 1 88 ? 6.398 6.348 -9.969 1 97.38 88 LEU A O 1
ATOM 684 N N . ALA A 1 89 ? 7.559 7.953 -10.938 1 96.75 89 ALA A N 1
ATOM 685 C CA . ALA A 1 89 ? 8.586 7.066 -11.477 1 96.75 89 ALA A CA 1
ATOM 686 C C . ALA A 1 89 ? 9.586 6.668 -10.391 1 96.75 89 ALA A C 1
ATOM 688 O O . ALA A 1 89 ? 10.375 5.738 -10.578 1 96.75 89 ALA A O 1
ATOM 689 N N . SER A 1 90 ? 9.578 7.305 -9.305 1 97.31 90 SER A N 1
ATOM 690 C CA . SER A 1 90 ? 10.57 7.062 -8.266 1 97.31 90 SER A CA 1
ATOM 691 C C . SER A 1 90 ? 10.289 5.766 -7.516 1 97.31 90 SER A C 1
ATOM 693 O O . SER A 1 90 ? 9.203 5.578 -6.973 1 97.31 90 SER A O 1
ATOM 695 N N . PRO A 1 91 ? 11.305 4.887 -7.355 1 96.25 91 PRO A N 1
ATOM 696 C CA . PRO A 1 91 ? 11.133 3.643 -6.598 1 96.25 91 PRO A CA 1
ATOM 697 C C . PRO A 1 91 ? 11.055 3.879 -5.09 1 96.25 91 PRO A C 1
ATOM 699 O O . PRO A 1 91 ? 10.727 2.959 -4.336 1 96.25 91 PRO A O 1
ATOM 702 N N . HIS A 1 92 ? 11.344 5.105 -4.688 1 98.12 92 HIS A N 1
ATOM 703 C CA . HIS A 1 92 ? 11.305 5.441 -3.268 1 98.12 92 HIS A CA 1
ATOM 704 C C . HIS A 1 92 ? 9.891 5.797 -2.822 1 98.12 92 HIS A C 1
ATOM 706 O O . HIS A 1 92 ? 9.594 5.805 -1.624 1 98.12 92 HIS A O 1
ATOM 712 N N . VAL A 1 93 ? 9.07 6.176 -3.799 1 98.56 93 VAL A N 1
ATOM 713 C CA . VAL A 1 93 ? 7.703 6.578 -3.482 1 98.56 93 VAL A CA 1
ATOM 714 C C . VAL A 1 93 ? 6.789 5.355 -3.49 1 98.56 93 VAL A C 1
ATOM 716 O O . VAL A 1 93 ? 6.652 4.68 -4.516 1 98.56 93 VAL A O 1
ATOM 719 N N . GLN A 1 94 ? 6.16 5.121 -2.359 1 98.06 94 GLN A N 1
ATOM 720 C CA . GLN A 1 94 ? 5.266 3.969 -2.254 1 98.06 94 GLN A CA 1
ATOM 721 C C . GLN A 1 94 ? 3.807 4.395 -2.365 1 98.06 94 GLN A C 1
ATOM 723 O O . GLN A 1 94 ? 2.957 3.611 -2.797 1 98.06 94 GLN A O 1
ATOM 728 N N . LEU A 1 95 ? 3.545 5.574 -1.942 1 98.44 95 LEU A N 1
ATOM 729 C CA . LEU A 1 95 ? 2.195 6.129 -1.973 1 98.44 95 LEU A CA 1
ATOM 730 C C . LEU A 1 95 ? 2.205 7.547 -2.529 1 98.44 95 LEU A C 1
ATOM 732 O O . LEU A 1 95 ? 3.078 8.352 -2.186 1 98.44 95 LEU A O 1
ATOM 736 N N . MET A 1 96 ? 1.296 7.828 -3.43 1 98.62 96 MET A N 1
ATOM 737 C CA . MET A 1 96 ? 1.04 9.164 -3.957 1 98.62 96 MET A CA 1
ATOM 738 C C . MET A 1 96 ? -0.457 9.422 -4.086 1 98.62 96 MET A C 1
ATOM 740 O O . MET A 1 96 ? -1.117 8.859 -4.957 1 98.62 96 MET A O 1
ATOM 744 N N . LEU A 1 97 ? -0.95 10.289 -3.23 1 98.56 97 LEU A N 1
ATOM 745 C CA . LEU A 1 97 ? -2.377 10.586 -3.168 1 98.56 97 LEU A CA 1
ATOM 746 C C . LEU A 1 97 ? -2.633 12.07 -3.387 1 98.56 97 LEU A C 1
ATOM 748 O O . LEU A 1 97 ? -2.029 12.914 -2.717 1 98.56 97 LEU A O 1
ATOM 752 N N . GLU A 1 98 ? -3.449 12.391 -4.367 1 98.12 98 GLU A N 1
ATOM 753 C CA . GLU A 1 98 ? -4.035 13.734 -4.398 1 98.12 98 GLU A CA 1
ATOM 754 C C . GLU A 1 98 ? -5.184 13.859 -3.406 1 98.12 98 GLU A C 1
ATOM 756 O O . GLU A 1 98 ? -6.109 13.039 -3.412 1 98.12 98 GLU A O 1
ATOM 761 N N . VAL A 1 99 ? -5.117 14.922 -2.584 1 98.31 99 VAL A N 1
ATOM 762 C CA . VAL A 1 99 ? -6.062 14.945 -1.475 1 98.31 99 VAL A CA 1
ATOM 763 C C . VAL A 1 99 ? -6.734 16.312 -1.393 1 98.31 99 VAL A C 1
ATOM 765 O O . VAL A 1 99 ? -6.273 17.281 -2.008 1 98.31 99 VAL A O 1
ATOM 768 N N . THR A 1 100 ? -7.922 16.328 -0.657 1 97.88 100 THR A N 1
ATOM 769 C CA . THR A 1 100 ? -8.57 17.578 -0.269 1 97.88 100 THR A CA 1
ATOM 770 C C . THR A 1 100 ? -7.969 18.125 1.021 1 97.88 100 THR A C 1
ATOM 772 O O . THR A 1 100 ? -7.277 17.391 1.743 1 97.88 100 THR A O 1
ATOM 775 N N . GLY A 1 101 ? -8.25 19.406 1.254 1 94.19 101 GLY A N 1
ATOM 776 C CA . GLY A 1 101 ? -7.793 20 2.5 1 94.19 101 GLY A CA 1
ATOM 777 C C . GLY A 1 101 ? -6.645 20.969 2.309 1 94.19 101 GLY A C 1
ATOM 778 O O . GLY A 1 101 ? -6.555 21.641 1.275 1 94.19 101 GLY A O 1
ATOM 779 N N . ASN A 1 102 ? -5.785 20.984 3.309 1 93.44 102 ASN A N 1
ATOM 780 C CA . ASN A 1 102 ? -4.758 22.016 3.35 1 93.44 102 ASN A CA 1
ATOM 781 C C . ASN A 1 102 ? -3.59 21.688 2.426 1 93.44 102 ASN A C 1
ATOM 783 O O . ASN A 1 102 ? -2.783 22.562 2.096 1 93.44 102 ASN A O 1
ATOM 787 N N . PHE A 1 103 ? -3.479 20.438 2.123 1 97 103 PHE A N 1
ATOM 788 C CA . PHE A 1 103 ? -2.426 20 1.21 1 97 103 PHE A CA 1
ATOM 789 C C . PHE A 1 103 ? -3.021 19.422 -0.068 1 97 103 PHE A C 1
ATOM 791 O O . PHE A 1 103 ? -4.203 19.078 -0.105 1 97 103 PHE A O 1
ATOM 798 N N . ASP A 1 104 ? -2.176 19.359 -1.104 1 97.25 104 ASP A N 1
ATOM 799 C CA . ASP A 1 104 ? -2.641 18.906 -2.416 1 97.25 104 ASP A CA 1
ATOM 800 C C . ASP A 1 104 ? -2.244 17.469 -2.676 1 97.25 104 ASP A C 1
ATOM 802 O O . ASP A 1 104 ? -2.938 16.75 -3.4 1 97.25 104 ASP A O 1
ATOM 806 N N . LEU A 1 105 ? -1.127 17.125 -2.107 1 98.19 105 LEU A N 1
ATOM 807 C CA . LEU A 1 105 ? -0.506 15.836 -2.393 1 98.19 105 LEU A CA 1
ATOM 808 C C . LEU A 1 105 ? 0.104 15.234 -1.131 1 98.19 105 LEU A C 1
ATOM 810 O O . LEU A 1 105 ? 0.741 15.938 -0.347 1 98.19 105 LEU A O 1
ATOM 814 N N . VAL A 1 106 ? -0.085 13.953 -0.971 1 98.62 106 VAL A N 1
ATOM 815 C CA . VAL A 1 106 ? 0.563 13.219 0.111 1 98.62 106 VAL A CA 1
ATOM 816 C C . VAL A 1 106 ? 1.396 12.078 -0.466 1 98.62 106 VAL A C 1
ATOM 818 O O . VAL A 1 106 ? 0.911 11.305 -1.295 1 98.62 106 VAL A O 1
ATOM 821 N N . LEU A 1 107 ? 2.621 11.992 -0.048 1 98.75 107 LEU A N 1
ATOM 822 C CA . LEU A 1 107 ? 3.547 10.945 -0.46 1 98.75 107 LEU A CA 1
ATOM 823 C C . LEU A 1 107 ? 3.971 10.094 0.732 1 98.75 107 LEU A C 1
ATOM 825 O O . LEU A 1 107 ? 4.207 10.617 1.822 1 98.75 107 LEU A O 1
ATOM 829 N N . LEU A 1 108 ? 3.979 8.812 0.601 1 98.75 108 LEU A N 1
ATOM 830 C CA . LEU A 1 108 ? 4.766 7.957 1.479 1 98.75 108 LEU A CA 1
ATOM 831 C C . LEU A 1 108 ? 6.074 7.547 0.812 1 98.75 108 LEU A C 1
ATOM 833 O O . LEU A 1 108 ? 6.062 6.918 -0.247 1 98.75 108 LEU A O 1
ATOM 837 N N . VAL A 1 109 ? 7.172 7.898 1.417 1 98.44 109 VAL A N 1
ATOM 838 C CA . VAL A 1 109 ? 8.484 7.664 0.828 1 98.44 109 VAL A CA 1
ATOM 839 C C . VAL A 1 109 ? 9.336 6.82 1.776 1 98.44 109 VAL A C 1
ATOM 841 O O . VAL A 1 109 ? 9.188 6.91 2.998 1 98.44 109 VAL A O 1
ATOM 844 N N . SER A 1 110 ? 10.148 5.988 1.2 1 97.88 110 SER A N 1
ATOM 845 C CA . SER A 1 110 ? 11.086 5.18 1.969 1 97.88 110 SER A CA 1
ATOM 846 C C . SER A 1 110 ? 12.5 5.281 1.4 1 97.88 110 SER A C 1
ATOM 848 O O . SER A 1 110 ? 12.68 5.32 0.182 1 97.88 110 SER A O 1
ATOM 850 N N . ALA A 1 111 ? 13.461 5.34 2.283 1 97.25 111 ALA A N 1
ATOM 851 C CA . ALA A 1 111 ? 14.883 5.375 1.944 1 97.25 111 ALA A CA 1
ATOM 852 C C . ALA A 1 111 ? 15.703 4.586 2.957 1 97.25 111 ALA A C 1
ATOM 854 O O . ALA A 1 111 ? 15.227 4.281 4.055 1 97.25 111 ALA A O 1
ATOM 855 N N . ARG A 1 112 ? 16.922 4.301 2.611 1 95 112 ARG A N 1
ATOM 856 C CA . ARG A 1 112 ? 17.75 3.426 3.439 1 95 112 ARG A CA 1
ATOM 857 C C . ARG A 1 112 ? 18.156 4.121 4.734 1 95 112 ARG A C 1
ATOM 859 O O . ARG A 1 112 ? 18.375 3.463 5.754 1 95 112 ARG A O 1
ATOM 866 N N . ASP A 1 113 ? 18.359 5.465 4.691 1 95.12 113 ASP A N 1
ATOM 867 C CA . ASP A 1 113 ? 18.766 6.238 5.855 1 95.12 113 ASP A CA 1
ATOM 868 C C . ASP A 1 113 ? 18.453 7.719 5.68 1 95.12 113 ASP A C 1
ATOM 870 O O . ASP A 1 113 ? 17.828 8.109 4.688 1 95.12 113 ASP A O 1
ATOM 874 N N . MET A 1 114 ? 18.828 8.445 6.691 1 96.56 114 MET A N 1
ATOM 875 C CA . MET A 1 114 ? 18.469 9.867 6.711 1 96.56 114 MET A CA 1
ATOM 876 C C . MET A 1 114 ? 19.156 10.609 5.57 1 96.56 114 MET A C 1
ATOM 878 O O . MET A 1 114 ? 18.562 11.484 4.945 1 96.56 114 MET A O 1
ATOM 882 N N . ASP A 1 115 ? 20.406 10.266 5.312 1 96.31 115 ASP A N 1
ATOM 883 C CA . ASP A 1 115 ? 21.125 10.922 4.23 1 96.31 115 ASP A CA 1
ATOM 884 C C . ASP A 1 115 ? 20.453 10.672 2.883 1 96.31 115 ASP A C 1
ATOM 886 O O . ASP A 1 115 ? 20.234 11.602 2.109 1 96.31 115 ASP A O 1
ATOM 890 N N . SER A 1 116 ? 20.156 9.383 2.611 1 95.94 116 SER A N 1
ATOM 891 C CA . SER A 1 116 ? 19.438 9.031 1.383 1 95.94 116 SER A CA 1
ATOM 892 C C . SER A 1 116 ? 18.094 9.727 1.3 1 95.94 116 SER A C 1
ATOM 894 O O . SER A 1 116 ? 17.688 10.18 0.226 1 95.94 116 SER A O 1
ATOM 896 N N . PHE A 1 117 ? 17.469 9.844 2.453 1 97.38 117 PHE A N 1
ATOM 897 C CA . PHE A 1 117 ? 16.172 10.5 2.506 1 97.38 117 PHE A CA 1
ATOM 898 C C . PHE A 1 117 ? 16.312 11.977 2.146 1 97.38 117 PHE A C 1
ATOM 900 O O . PHE A 1 117 ? 15.555 12.492 1.313 1 97.38 117 PHE A O 1
ATOM 907 N N . ASN A 1 118 ? 17.203 12.602 2.75 1 96.69 118 ASN A N 1
ATOM 908 C CA . ASN A 1 118 ? 17.391 14.023 2.484 1 96.69 118 ASN A CA 1
ATOM 909 C C . ASN A 1 118 ? 17.703 14.281 1.012 1 96.69 118 ASN A C 1
ATOM 911 O O . ASN A 1 118 ? 17.156 15.203 0.412 1 96.69 118 ASN A O 1
ATOM 915 N N . MET A 1 119 ? 18.547 13.492 0.437 1 96.12 119 MET A N 1
ATOM 916 C CA . MET A 1 119 ? 18.875 13.617 -0.98 1 96.12 119 MET A CA 1
ATOM 917 C C . MET A 1 119 ? 17.641 13.406 -1.846 1 96.12 119 MET A C 1
ATOM 919 O O . MET A 1 119 ? 17.438 14.117 -2.83 1 96.12 119 MET A O 1
ATOM 923 N N . LEU A 1 120 ? 16.875 12.453 -1.473 1 95.94 120 LEU A N 1
ATOM 924 C CA . LEU A 1 120 ? 15.656 12.133 -2.203 1 95.94 120 LEU A CA 1
ATOM 925 C C . LEU A 1 120 ? 14.688 13.312 -2.184 1 95.94 120 LEU A C 1
ATOM 927 O O . LEU A 1 120 ? 14.188 13.727 -3.232 1 95.94 120 LEU A O 1
ATOM 931 N N . VAL A 1 121 ? 14.406 13.836 -1.008 1 96.12 121 VAL A N 1
ATOM 932 C CA . VAL A 1 121 ? 13.453 14.93 -0.852 1 96.12 121 VAL A CA 1
ATOM 933 C C . VAL A 1 121 ? 13.953 16.156 -1.595 1 96.12 121 VAL A C 1
ATOM 935 O O . VAL A 1 121 ? 13.18 16.875 -2.236 1 96.12 121 VAL A O 1
ATOM 938 N N . ASP A 1 122 ? 15.203 16.391 -1.5 1 95 122 ASP A N 1
ATOM 939 C CA . ASP A 1 122 ? 15.797 17.5 -2.244 1 95 122 ASP A CA 1
ATOM 940 C C . ASP A 1 122 ? 15.594 17.328 -3.746 1 95 122 ASP A C 1
ATOM 942 O O . ASP A 1 122 ? 15.266 18.281 -4.453 1 95 122 ASP A O 1
ATOM 946 N N . SER A 1 123 ? 15.766 16.156 -4.195 1 94.56 123 SER A N 1
ATOM 947 C CA . SER A 1 123 ? 15.672 15.867 -5.621 1 94.56 123 SER A CA 1
ATOM 948 C C . SER A 1 123 ? 14.219 15.914 -6.094 1 94.56 123 SER A C 1
ATOM 950 O O . SER A 1 123 ? 13.93 16.406 -7.184 1 94.56 123 SER A O 1
ATOM 952 N N . LEU A 1 124 ? 13.297 15.469 -5.301 1 95.12 124 LEU A N 1
ATOM 953 C CA . LEU A 1 124 ? 11.906 15.344 -5.723 1 95.12 124 LEU A CA 1
ATOM 954 C C . LEU A 1 124 ? 11.156 16.656 -5.516 1 95.12 124 LEU A C 1
ATOM 956 O O . LEU A 1 124 ? 10.328 17.047 -6.344 1 95.12 124 LEU A O 1
ATOM 960 N N . LEU A 1 125 ? 11.477 17.297 -4.453 1 95.38 125 LEU A N 1
ATOM 961 C CA . LEU A 1 125 ? 10.633 18.406 -4.039 1 95.38 125 LEU A CA 1
ATOM 962 C C . LEU A 1 125 ? 11.438 19.703 -3.965 1 95.38 125 LEU A C 1
ATOM 964 O O . LEU A 1 125 ? 10.93 20.781 -4.309 1 95.38 125 LEU A O 1
ATOM 968 N N . GLY A 1 126 ? 12.617 19.516 -3.518 1 91.06 126 GLY A N 1
ATOM 969 C CA . GLY A 1 126 ? 13.414 20.703 -3.27 1 91.06 126 GLY A CA 1
ATOM 970 C C . GLY A 1 126 ? 13.57 21.578 -4.5 1 91.06 126 GLY A C 1
ATOM 971 O O . GLY A 1 126 ? 13.969 21.094 -5.562 1 91.06 126 GLY A O 1
ATOM 972 N N . GLY A 1 127 ? 13.227 22.812 -4.434 1 86.69 127 GLY A N 1
ATOM 973 C CA . GLY A 1 127 ?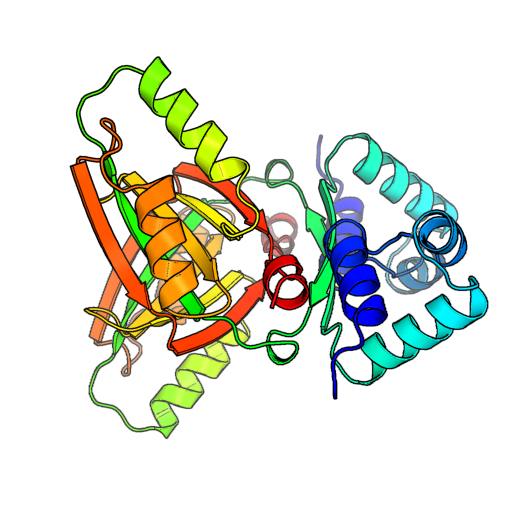 13.453 23.812 -5.457 1 86.69 127 GLY A CA 1
ATOM 974 C C . GLY A 1 127 ? 12.516 23.688 -6.641 1 86.69 127 GLY A C 1
ATOM 975 O O . GLY A 1 127 ? 12.633 24.422 -7.617 1 86.69 127 GLY A O 1
ATOM 976 N N . ASP A 1 128 ? 11.719 22.594 -6.648 1 92.12 128 ASP A N 1
ATOM 977 C CA . ASP A 1 128 ? 10.773 22.469 -7.754 1 92.12 128 ASP A CA 1
ATOM 978 C C . ASP A 1 128 ? 9.773 23.625 -7.762 1 92.12 128 ASP A C 1
ATOM 980 O O . ASP A 1 128 ? 9.164 23.922 -6.738 1 92.12 128 ASP A O 1
ATOM 984 N N . PRO A 1 129 ? 9.57 24.219 -8.906 1 91.06 129 PRO A N 1
ATOM 985 C CA . PRO A 1 129 ? 8.742 25.422 -8.961 1 91.06 129 PRO A CA 1
ATOM 986 C C . PRO A 1 129 ? 7.281 25.141 -8.609 1 91.06 129 PRO A C 1
ATOM 988 O O . PRO A 1 129 ? 6.562 26.062 -8.195 1 91.06 129 PRO A O 1
ATOM 991 N N . VAL A 1 130 ? 6.797 24 -8.766 1 95.44 130 VAL A N 1
ATOM 992 C CA . VAL A 1 130 ? 5.383 23.719 -8.539 1 95.44 130 VAL A CA 1
ATOM 993 C C . VAL A 1 130 ? 5.113 23.562 -7.047 1 95.44 130 VAL A C 1
ATOM 995 O O . VAL A 1 130 ? 3.963 23.594 -6.609 1 95.44 130 VAL A O 1
ATOM 998 N N . VAL A 1 131 ? 6.145 23.406 -6.281 1 96.62 131 VAL A N 1
ATOM 999 C CA . VAL A 1 131 ? 5.996 23.109 -4.859 1 96.62 131 VAL A CA 1
ATOM 1000 C C . VAL A 1 131 ? 6.055 24.422 -4.062 1 96.62 131 VAL A C 1
ATOM 1002 O O . VAL A 1 131 ? 7.082 25.094 -4.051 1 96.62 131 VAL A O 1
ATOM 1005 N N . ARG A 1 132 ? 4.98 24.703 -3.42 1 96.38 132 ARG A N 1
ATOM 1006 C CA . ARG A 1 132 ? 4.949 25.859 -2.535 1 96.38 132 ARG A CA 1
ATOM 1007 C C . ARG A 1 132 ? 5.605 25.547 -1.195 1 96.38 132 ARG A C 1
ATOM 1009 O O . ARG A 1 132 ? 6.426 26.312 -0.703 1 96.38 132 ARG A O 1
ATOM 1016 N N . ARG A 1 133 ? 5.289 24.5 -0.615 1 96.25 133 ARG A N 1
ATOM 1017 C CA . ARG A 1 133 ? 5.863 24.031 0.641 1 96.25 133 ARG A CA 1
ATOM 1018 C C . ARG A 1 133 ? 5.539 22.562 0.875 1 96.25 133 ARG A C 1
ATOM 1020 O O . ARG A 1 133 ? 4.664 22 0.211 1 96.25 133 ARG A O 1
ATOM 1027 N N . TYR A 1 134 ? 6.25 22 1.773 1 96.88 134 TYR A N 1
ATOM 1028 C CA . TYR A 1 134 ? 5.953 20.625 2.18 1 96.88 134 TYR A CA 1
ATOM 1029 C C . TYR A 1 134 ? 6.297 20.406 3.648 1 96.88 134 TYR A C 1
ATOM 1031 O O . TYR A 1 134 ? 7.121 21.125 4.215 1 96.88 134 TYR A O 1
ATOM 1039 N N . GLU A 1 135 ? 5.633 19.484 4.246 1 97 135 GLU A N 1
ATOM 1040 C CA . GLU A 1 135 ? 5.844 19.047 5.621 1 97 135 GLU A CA 1
ATOM 1041 C C . GLU A 1 135 ? 6.086 17.547 5.691 1 97 135 GLU A C 1
ATOM 1043 O O . GLU A 1 135 ? 5.418 16.766 4.996 1 97 135 GLU A O 1
ATOM 1048 N N . THR A 1 136 ? 7.078 17.234 6.562 1 97.44 136 THR A N 1
ATOM 1049 C CA . THR A 1 136 ? 7.449 15.82 6.656 1 97.44 136 THR A CA 1
ATOM 1050 C C . THR A 1 136 ? 7.125 15.273 8.03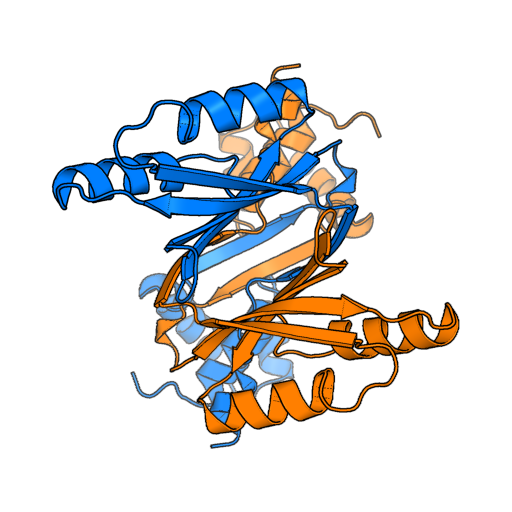9 1 97.44 136 THR A C 1
ATOM 1052 O O . THR A 1 136 ? 7.395 15.922 9.055 1 97.44 136 THR A O 1
ATOM 1055 N N . SER A 1 137 ? 6.484 14.133 8.086 1 98.06 137 SER A N 1
ATOM 1056 C CA . SER A 1 137 ? 6.305 13.336 9.289 1 98.06 137 SER A CA 1
ATOM 1057 C C . SER A 1 137 ? 6.945 11.953 9.141 1 98.06 137 SER A C 1
ATOM 1059 O O . SER A 1 137 ? 6.609 11.211 8.219 1 98.06 137 SER A O 1
ATOM 1061 N N . PHE A 1 138 ? 7.793 11.648 10.125 1 98.31 138 PHE A N 1
ATOM 1062 C CA . PHE A 1 138 ? 8.469 10.359 10 1 98.31 138 PHE A CA 1
ATOM 1063 C C . PHE A 1 138 ? 7.609 9.242 10.578 1 98.31 138 PHE A C 1
ATOM 1065 O O . PHE A 1 138 ? 6.953 9.422 11.609 1 98.31 138 PHE A O 1
ATOM 1072 N N . VAL A 1 139 ? 7.695 8.133 9.945 1 98.38 139 VAL A N 1
ATOM 1073 C CA . VAL A 1 139 ? 6.961 6.953 10.398 1 98.38 139 VAL A CA 1
ATOM 1074 C C . VAL A 1 139 ? 7.738 6.266 11.516 1 98.38 139 VAL A C 1
ATOM 1076 O O . VAL A 1 139 ? 8.859 5.805 11.312 1 98.38 139 VAL A O 1
ATOM 1079 N N . LYS A 1 140 ? 7.086 6.246 12.656 1 97.25 140 LYS A N 1
ATOM 1080 C CA . LYS A 1 140 ? 7.684 5.516 13.773 1 97.25 140 LYS A CA 1
ATOM 1081 C C . LYS A 1 140 ? 7.504 4.012 13.602 1 97.25 140 LYS A C 1
ATOM 1083 O O . LYS A 1 140 ? 8.445 3.238 13.805 1 97.25 140 LYS A O 1
ATOM 1088 N N . ARG A 1 141 ? 6.324 3.65 13.242 1 95.56 141 ARG A N 1
ATOM 1089 C CA . ARG A 1 141 ? 5.961 2.254 13.023 1 95.56 141 ARG A CA 1
ATOM 1090 C C . ARG A 1 141 ? 4.926 2.129 11.906 1 95.56 141 ARG A C 1
ATOM 1092 O O . ARG A 1 141 ? 3.953 2.885 11.867 1 95.56 141 ARG A O 1
ATOM 1099 N N . ARG A 1 142 ? 5.23 1.269 10.984 1 96.25 142 ARG A N 1
ATOM 1100 C CA . ARG A 1 142 ? 4.234 0.859 10 1 96.25 142 ARG A CA 1
ATOM 1101 C C . ARG A 1 142 ? 3.422 -0.327 10.508 1 96.25 142 ARG A C 1
ATOM 1103 O O . ARG A 1 142 ? 3.869 -1.474 10.422 1 96.25 142 ARG A O 1
ATOM 1110 N N . ARG A 1 143 ? 2.18 -0.099 10.922 1 96.5 143 ARG A N 1
ATOM 1111 C CA . ARG A 1 143 ? 1.379 -1.142 11.555 1 96.5 143 ARG A CA 1
ATOM 1112 C C . ARG A 1 143 ? 0.594 -1.935 10.516 1 96.5 143 ARG A C 1
ATOM 1114 O O . ARG A 1 143 ? 0.301 -3.115 10.719 1 96.5 143 ARG A O 1
ATOM 1121 N N . LYS A 1 144 ? 0.231 -1.269 9.5 1 97.19 144 LYS A N 1
ATOM 1122 C CA . LYS A 1 144 ? -0.507 -1.915 8.414 1 97.19 144 LYS A CA 1
ATOM 1123 C C . LYS A 1 144 ? -0.225 -1.239 7.078 1 97.19 144 LYS A C 1
ATOM 1125 O O . LYS A 1 144 ? -0.153 -0.011 7 1 97.19 144 LYS A O 1
ATOM 1130 N N . PHE A 1 145 ? -0.027 -1.977 6.086 1 97.06 145 PHE A N 1
ATOM 1131 C CA . PHE A 1 145 ? 0.155 -1.529 4.711 1 97.06 145 PHE A CA 1
ATOM 1132 C C . PHE A 1 145 ? -0.336 -2.586 3.729 1 97.06 145 PHE A C 1
ATOM 1134 O O . PHE A 1 145 ? 0.377 -3.547 3.434 1 97.06 145 PHE A O 1
ATOM 1141 N N . THR A 1 146 ? -1.557 -2.439 3.219 1 96.94 146 THR A N 1
ATOM 1142 C CA . THR A 1 146 ? -2.135 -3.393 2.277 1 96.94 146 THR A CA 1
ATOM 1143 C C . THR A 1 146 ? -2.924 -2.67 1.189 1 96.94 146 THR A C 1
ATOM 1145 O O . THR A 1 146 ? -3.732 -1.789 1.485 1 96.94 146 THR A O 1
ATOM 1148 N N . PRO A 1 147 ? -2.658 -3.018 -0.036 1 96.69 147 PRO A N 1
ATOM 1149 C CA . PRO A 1 147 ? -3.443 -2.414 -1.116 1 96.69 147 PRO A CA 1
ATOM 1150 C C . PRO A 1 147 ? -4.836 -3.023 -1.241 1 96.69 147 PRO A C 1
ATOM 1152 O O . PRO A 1 147 ? -5.594 -2.664 -2.148 1 96.69 147 PRO A O 1
ATOM 1155 N N . ALA A 1 148 ? -5.23 -3.951 -0.361 1 97.31 148 ALA A N 1
ATOM 1156 C CA . ALA A 1 148 ? -6.5 -4.664 -0.466 1 97.31 148 ALA A CA 1
ATOM 1157 C C . ALA A 1 148 ? -7.68 -3.713 -0.28 1 97.31 148 ALA A C 1
ATOM 1159 O O . ALA A 1 148 ? -7.688 -2.898 0.646 1 97.31 148 ALA A O 1
ATOM 1160 N N . LEU A 1 149 ? -8.672 -3.83 -1.177 1 97.25 149 LEU A N 1
ATOM 1161 C CA . LEU A 1 149 ? -9.914 -3.072 -1.104 1 97.25 149 LEU A CA 1
ATOM 1162 C C . LEU A 1 149 ? -10.977 -3.838 -0.318 1 97.25 149 LEU A C 1
ATOM 1164 O O . LEU A 1 149 ? -10.945 -5.07 -0.268 1 97.25 149 LEU A O 1
ATOM 1168 N N . PRO A 1 150 ? -11.828 -3.129 0.356 1 96.88 150 PRO A N 1
ATOM 1169 C CA . PRO A 1 150 ? -12.914 -3.809 1.065 1 96.88 150 PRO A CA 1
ATOM 1170 C C . PRO A 1 150 ? -14.016 -4.301 0.127 1 96.88 150 PRO A C 1
ATOM 1172 O O . PRO A 1 150 ? -15.156 -3.824 0.201 1 96.88 150 PRO A O 1
ATOM 1175 N N . LEU A 1 151 ? -13.797 -5.305 -0.571 1 96.31 151 LEU A N 1
ATOM 1176 C CA . LEU A 1 151 ? -14.672 -5.766 -1.645 1 96.31 151 LEU A CA 1
ATOM 1177 C C . LEU A 1 151 ? -15.977 -6.316 -1.083 1 96.31 151 LEU A C 1
ATOM 1179 O O . LEU A 1 151 ? -16.984 -6.387 -1.794 1 96.31 151 LEU A O 1
ATOM 1183 N N . HIS A 1 152 ? -15.938 -6.746 0.176 1 93.25 152 HIS A N 1
ATOM 1184 C CA . HIS A 1 152 ? -17.156 -7.254 0.806 1 93.25 152 HIS A CA 1
ATOM 1185 C C . HIS A 1 152 ? -18.266 -6.211 0.788 1 93.25 152 HIS A C 1
ATOM 1187 O O . HIS A 1 152 ? -19.453 -6.555 0.791 1 93.25 152 HIS A O 1
ATOM 1193 N N . GLU A 1 153 ? -17.922 -4.957 0.747 1 93 153 GLU A N 1
ATOM 1194 C CA . GLU A 1 153 ? -18.906 -3.879 0.726 1 93 153 GLU A CA 1
ATOM 1195 C C . GLU A 1 153 ? -19.703 -3.879 -0.578 1 93 153 GLU A C 1
ATOM 1197 O O . GLU A 1 153 ? -20.828 -3.381 -0.626 1 93 153 GLU A O 1
ATOM 1202 N N . LEU A 1 154 ? -19.078 -4.418 -1.532 1 92.25 154 LEU A N 1
ATOM 1203 C CA . LEU A 1 154 ? -19.734 -4.445 -2.836 1 92.25 154 LEU A CA 1
ATOM 1204 C C . LEU A 1 154 ? -20.656 -5.648 -2.955 1 92.25 154 LEU A C 1
ATOM 1206 O O . LEU A 1 154 ? -21.516 -5.695 -3.846 1 92.25 154 LEU A O 1
ATOM 1210 N N . LEU A 1 155 ? -20.422 -6.582 -2.084 1 87.38 155 LEU A N 1
ATOM 1211 C CA . LEU A 1 155 ? -21.25 -7.785 -2.092 1 87.38 155 LEU A CA 1
ATOM 1212 C C . LEU A 1 155 ? -22.531 -7.566 -1.308 1 87.38 155 LEU A C 1
ATOM 1214 O O . LEU A 1 155 ? -23.531 -8.242 -1.548 1 87.38 155 LEU A O 1
ATOM 1218 N N . GLU A 1 156 ? -22.531 -6.824 -0.176 1 74.44 156 GLU A N 1
ATOM 1219 C CA . GLU A 1 156 ? -23.688 -6.609 0.692 1 74.44 156 GLU A CA 1
ATOM 1220 C C . GLU A 1 156 ? -24.703 -5.676 0.038 1 74.44 156 GLU A C 1
ATOM 1222 O O . GLU A 1 156 ? -25.875 -5.684 0.393 1 74.44 156 GLU A O 1
ATOM 1227 N N . GLY A 1 157 ? -24.375 -4.824 -0.962 1 57.16 157 GLY A N 1
ATOM 1228 C CA . GLY A 1 157 ? -25.438 -3.988 -1.508 1 57.16 157 GLY A CA 1
ATOM 1229 C C . GLY A 1 157 ? -26.188 -4.645 -2.65 1 57.16 157 GLY A C 1
ATOM 1230 O O . GLY A 1 157 ? -25.703 -5.621 -3.234 1 57.16 157 GLY A O 1
ATOM 1231 N N . MET B 1 1 ? 20.844 -11.711 9.32 1 39.53 1 MET B N 1
ATOM 1232 C CA . MET B 1 1 ? 20.734 -12.43 8.055 1 39.53 1 MET B CA 1
ATOM 1233 C C . MET B 1 1 ? 21.359 -11.617 6.918 1 39.53 1 MET B C 1
ATOM 1235 O O . MET B 1 1 ? 21.016 -10.445 6.727 1 39.53 1 MET B O 1
ATOM 1239 N N . THR B 1 2 ? 22.562 -11.609 6.805 1 45.41 2 THR B N 1
ATOM 1240 C CA . THR B 1 2 ? 23.281 -10.906 5.75 1 45.41 2 THR B CA 1
ATOM 1241 C C . THR B 1 2 ? 22.5 -10.953 4.441 1 45.41 2 THR B C 1
ATOM 1243 O O . THR B 1 2 ? 22.281 -12.031 3.879 1 45.41 2 THR B O 1
ATOM 1246 N N . ASN B 1 3 ? 21.531 -10.133 4.281 1 57.06 3 ASN B N 1
ATOM 1247 C CA . ASN B 1 3 ? 20.766 -10.273 3.049 1 57.06 3 ASN B CA 1
ATOM 1248 C C . ASN B 1 3 ? 21.672 -10.328 1.822 1 57.06 3 ASN B C 1
ATOM 1250 O O . ASN B 1 3 ? 22.422 -9.391 1.562 1 57.06 3 ASN B O 1
ATOM 1254 N N . ASP B 1 4 ? 22.016 -11.547 1.394 1 85.25 4 ASP B N 1
ATOM 1255 C CA . ASP B 1 4 ? 22.672 -11.977 0.159 1 85.25 4 ASP B CA 1
ATOM 1256 C C . ASP B 1 4 ? 22.125 -11.203 -1.041 1 85.25 4 ASP B C 1
ATOM 1258 O O . ASP B 1 4 ? 20.922 -10.992 -1.163 1 85.25 4 ASP B O 1
ATOM 1262 N N . ALA B 1 5 ? 23.062 -10.523 -1.729 1 93.06 5 ALA B N 1
ATOM 1263 C CA . ALA B 1 5 ? 22.75 -9.727 -2.914 1 93.06 5 ALA B CA 1
ATOM 1264 C C . ALA B 1 5 ? 21.781 -10.461 -3.836 1 93.06 5 ALA B C 1
ATOM 1266 O O . ALA B 1 5 ? 20.875 -9.844 -4.414 1 93.06 5 ALA B O 1
ATOM 1267 N N . ILE B 1 6 ? 21.953 -11.656 -3.895 1 94.81 6 ILE B N 1
ATOM 1268 C CA . ILE B 1 6 ? 21.094 -12.438 -4.785 1 94.81 6 ILE B CA 1
ATOM 1269 C C . ILE B 1 6 ? 19.688 -12.516 -4.211 1 94.81 6 ILE B C 1
ATOM 1271 O O . ILE B 1 6 ? 18.703 -12.406 -4.949 1 94.81 6 ILE B O 1
ATOM 1275 N N . ASP B 1 7 ? 19.609 -12.695 -2.889 1 96.56 7 ASP B N 1
ATOM 1276 C CA . ASP B 1 7 ? 18.297 -12.695 -2.252 1 96.56 7 ASP B CA 1
ATOM 1277 C C . ASP B 1 7 ? 17.562 -11.375 -2.486 1 96.56 7 ASP B C 1
ATOM 1279 O O . ASP B 1 7 ? 16.375 -11.367 -2.801 1 96.56 7 ASP B O 1
ATOM 1283 N N . LEU B 1 8 ? 18.312 -10.297 -2.334 1 96.31 8 LEU B N 1
ATOM 1284 C CA . LEU B 1 8 ? 17.719 -8.984 -2.537 1 96.31 8 LEU B CA 1
ATOM 1285 C C . LEU B 1 8 ? 17.234 -8.82 -3.973 1 96.31 8 LEU B C 1
ATOM 1287 O O . LEU B 1 8 ? 16.172 -8.227 -4.215 1 96.31 8 LEU B O 1
ATOM 1291 N N . ARG B 1 9 ? 17.938 -9.32 -4.883 1 96.81 9 ARG B N 1
ATOM 1292 C CA . ARG B 1 9 ? 17.547 -9.234 -6.285 1 96.81 9 ARG B CA 1
ATOM 1293 C C . ARG B 1 9 ? 16.297 -10.062 -6.559 1 96.81 9 ARG B C 1
ATOM 1295 O O . ARG B 1 9 ? 15.398 -9.633 -7.293 1 96.81 9 ARG B O 1
ATOM 1302 N N . ILE B 1 10 ? 16.281 -11.273 -5.992 1 97.94 10 ILE B N 1
ATOM 1303 C CA . ILE B 1 10 ? 15.086 -12.102 -6.109 1 97.94 10 ILE B CA 1
ATOM 1304 C C . ILE B 1 10 ? 13.875 -11.359 -5.559 1 97.94 10 ILE B C 1
ATOM 1306 O O . ILE B 1 10 ? 12.836 -11.266 -6.219 1 97.94 10 ILE B O 1
ATOM 1310 N N . LEU B 1 11 ? 14.047 -10.773 -4.379 1 98.19 11 LEU B N 1
ATOM 1311 C CA . LEU B 1 11 ? 12.969 -10.047 -3.715 1 98.19 11 LEU B CA 1
ATOM 1312 C C . LEU B 1 11 ? 12.516 -8.859 -4.547 1 98.19 11 LEU B C 1
ATOM 1314 O O . LEU B 1 11 ? 11.312 -8.578 -4.645 1 98.19 11 LEU B O 1
ATOM 1318 N N . ALA B 1 12 ? 13.453 -8.156 -5.117 1 97.44 12 ALA B N 1
ATOM 1319 C CA . ALA B 1 12 ? 13.141 -6.996 -5.945 1 97.44 12 ALA B CA 1
ATOM 1320 C C . ALA B 1 12 ? 12.266 -7.391 -7.133 1 97.44 12 ALA B C 1
ATOM 1322 O O . ALA B 1 12 ? 11.312 -6.688 -7.473 1 97.44 12 ALA B O 1
ATOM 1323 N N . LEU B 1 13 ? 12.562 -8.469 -7.719 1 98.12 13 LEU B N 1
ATOM 1324 C CA . LEU B 1 13 ? 11.789 -8.945 -8.867 1 98.12 13 LEU B CA 1
ATOM 1325 C C . LEU B 1 13 ? 10.406 -9.406 -8.438 1 98.12 13 LEU B C 1
ATOM 1327 O O . LEU B 1 13 ? 9.414 -9.102 -9.094 1 98.12 13 LEU B O 1
ATOM 1331 N N . LEU B 1 14 ? 10.344 -10.047 -7.309 1 98.5 14 LEU B N 1
ATOM 1332 C CA . LEU B 1 14 ? 9.07 -10.578 -6.832 1 98.5 14 LEU B CA 1
ATOM 1333 C C . LEU B 1 14 ? 8.148 -9.453 -6.371 1 98.5 14 LEU B C 1
ATOM 1335 O O . LEU B 1 14 ? 6.926 -9.562 -6.461 1 98.5 14 LEU B O 1
ATOM 1339 N N . GLN B 1 15 ? 8.695 -8.312 -5.926 1 98.38 15 GLN B N 1
ATOM 1340 C CA . GLN B 1 15 ? 7.891 -7.152 -5.562 1 98.38 15 GLN B CA 1
ATOM 1341 C C . GLN B 1 15 ? 7.137 -6.605 -6.773 1 98.38 15 GLN B C 1
ATOM 1343 O O . GLN B 1 15 ? 6.125 -5.914 -6.621 1 98.38 15 GLN B O 1
ATOM 1348 N N . GLN B 1 16 ? 7.691 -6.941 -7.898 1 97.25 16 GLN B N 1
ATOM 1349 C CA . GLN B 1 16 ? 7.082 -6.469 -9.141 1 97.25 16 GLN B CA 1
ATOM 1350 C C . GLN B 1 16 ? 6.105 -7.504 -9.695 1 97.25 16 GLN B C 1
ATOM 1352 O O . GLN B 1 16 ? 5.086 -7.145 -10.289 1 97.25 16 GLN B O 1
ATOM 1357 N N . ASP B 1 17 ? 6.48 -8.719 -9.516 1 98.31 17 ASP B N 1
ATOM 1358 C CA . ASP B 1 17 ? 5.664 -9.836 -9.992 1 98.31 17 ASP B CA 1
ATOM 1359 C C . ASP B 1 17 ? 5.898 -11.086 -9.148 1 98.31 17 ASP B C 1
ATOM 1361 O O . ASP B 1 17 ? 6.867 -11.812 -9.367 1 98.31 17 ASP B O 1
ATOM 1365 N N . ALA B 1 18 ? 4.938 -11.336 -8.336 1 98.56 18 ALA B N 1
ATOM 1366 C CA . ALA B 1 18 ? 5.07 -12.453 -7.406 1 98.56 18 ALA B CA 1
ATOM 1367 C C . ALA B 1 18 ? 4.836 -13.781 -8.117 1 98.56 18 ALA B C 1
ATOM 1369 O O . ALA B 1 18 ? 5.121 -14.852 -7.562 1 98.56 18 ALA B O 1
ATOM 1370 N N . LEU B 1 19 ? 4.352 -13.766 -9.312 1 97.88 19 LEU B N 1
ATOM 1371 C CA . LEU B 1 19 ? 4.004 -14.992 -10.031 1 97.88 19 LEU B CA 1
ATOM 1372 C C . LEU B 1 19 ? 5.176 -15.469 -10.883 1 97.88 19 LEU B C 1
ATOM 1374 O O . LEU B 1 19 ? 5.105 -16.547 -11.492 1 97.88 19 LEU B O 1
ATOM 1378 N N . MET B 1 20 ? 6.254 -14.695 -10.945 1 97.88 20 MET B N 1
ATOM 1379 C CA . MET B 1 20 ? 7.418 -15.156 -11.695 1 97.88 20 MET B CA 1
ATOM 1380 C C . MET B 1 20 ? 7.887 -16.516 -11.195 1 97.88 20 MET B C 1
ATOM 1382 O O . MET B 1 20 ? 8.086 -16.703 -9.992 1 97.88 20 MET B O 1
ATOM 1386 N N . THR B 1 21 ? 8.062 -17.406 -12.125 1 97.5 21 THR B N 1
ATOM 1387 C CA . THR B 1 21 ? 8.547 -18.734 -11.766 1 97.5 21 THR B CA 1
ATOM 1388 C C . THR B 1 21 ? 10.055 -18.719 -11.547 1 97.5 21 THR B C 1
ATOM 1390 O O . THR B 1 21 ? 10.742 -17.797 -11.992 1 97.5 21 THR B O 1
ATOM 1393 N N . ALA B 1 22 ? 10.5 -19.766 -10.914 1 98.31 22 ALA B N 1
ATOM 1394 C CA . ALA B 1 22 ? 11.938 -19.906 -10.727 1 98.31 22 ALA B CA 1
ATOM 1395 C C . ALA B 1 22 ? 12.664 -19.969 -12.062 1 98.31 22 ALA B C 1
ATOM 1397 O O . ALA B 1 22 ? 13.773 -19.453 -12.203 1 98.31 22 ALA B O 1
ATOM 1398 N N . ASP B 1 23 ? 12.047 -20.578 -13.039 1 98.44 23 ASP B N 1
ATOM 1399 C CA . ASP B 1 23 ? 12.641 -20.672 -14.375 1 98.44 23 ASP B CA 1
ATOM 1400 C C . ASP B 1 23 ? 12.82 -19.281 -14.984 1 98.44 23 ASP B C 1
ATOM 1402 O O . ASP B 1 23 ? 13.883 -18.984 -15.539 1 98.44 23 ASP B O 1
ATOM 1406 N N . LEU B 1 24 ? 11.836 -18.516 -14.953 1 98.38 24 LEU B N 1
ATOM 1407 C CA . LEU B 1 24 ? 11.898 -17.172 -15.5 1 98.38 24 LEU B CA 1
ATOM 1408 C C . LEU B 1 24 ? 12.93 -16.328 -14.75 1 98.38 24 LEU B C 1
ATOM 1410 O O . LEU B 1 24 ? 13.688 -15.57 -15.367 1 98.38 24 LEU B O 1
ATOM 1414 N N . LEU B 1 25 ? 12.938 -16.438 -13.422 1 98.44 25 LEU B N 1
ATOM 1415 C CA . LEU B 1 25 ? 13.898 -15.688 -12.617 1 98.44 25 LEU B CA 1
ATOM 1416 C C . LEU B 1 25 ? 15.328 -16.094 -12.953 1 98.44 25 LEU B C 1
ATOM 1418 O O . LEU B 1 25 ? 16.234 -15.25 -12.953 1 98.44 25 LEU B O 1
ATOM 1422 N N . ALA B 1 26 ? 15.531 -17.328 -13.297 1 98.25 26 ALA B N 1
ATOM 1423 C CA . ALA B 1 26 ? 16.859 -17.844 -13.602 1 98.25 26 ALA B CA 1
ATOM 1424 C C . ALA B 1 26 ? 17.391 -17.266 -14.906 1 98.25 26 ALA B C 1
ATOM 1426 O O . ALA B 1 26 ? 18.609 -17.297 -15.156 1 98.25 26 ALA B O 1
ATOM 1427 N N . GLU B 1 27 ? 16.531 -16.781 -15.727 1 98.12 27 GLU B N 1
ATOM 1428 C CA . GLU B 1 27 ? 16.953 -16.094 -16.938 1 98.12 27 GLU B CA 1
ATOM 1429 C C . GLU B 1 27 ? 17.578 -14.742 -16.625 1 98.12 27 GLU B C 1
ATOM 1431 O O . GLU B 1 27 ? 18.344 -14.203 -17.438 1 98.12 27 GLU B O 1
ATOM 1436 N N . ARG B 1 28 ? 17.312 -14.227 -15.438 1 96.69 28 ARG B N 1
ATOM 1437 C CA . ARG B 1 28 ? 17.734 -12.875 -15.086 1 96.69 28 ARG B CA 1
ATOM 1438 C C . ARG B 1 28 ? 18.797 -12.898 -14 1 96.69 28 ARG B C 1
ATOM 1440 O O . ARG B 1 28 ? 19.422 -11.875 -13.703 1 96.69 28 ARG B O 1
ATOM 1447 N N . LEU B 1 29 ? 18.984 -13.992 -13.375 1 97.25 29 LEU B N 1
ATOM 1448 C CA . LEU B 1 29 ? 19.875 -14.117 -12.227 1 97.25 29 LEU B CA 1
ATOM 1449 C C . LEU B 1 29 ? 20.875 -15.234 -12.438 1 97.25 29 LEU B C 1
ATOM 1451 O O . LEU B 1 29 ? 20.625 -16.172 -13.188 1 97.25 29 LEU B O 1
ATOM 1455 N N . PRO B 1 30 ? 22.031 -15.18 -11.781 1 96.44 30 PRO B N 1
ATOM 1456 C CA . PRO B 1 30 ? 23.078 -16.188 -11.93 1 96.44 30 PRO B CA 1
ATOM 1457 C C . PRO B 1 30 ? 22.875 -17.391 -11.008 1 96.44 30 PRO B C 1
ATOM 1459 O O . PRO B 1 3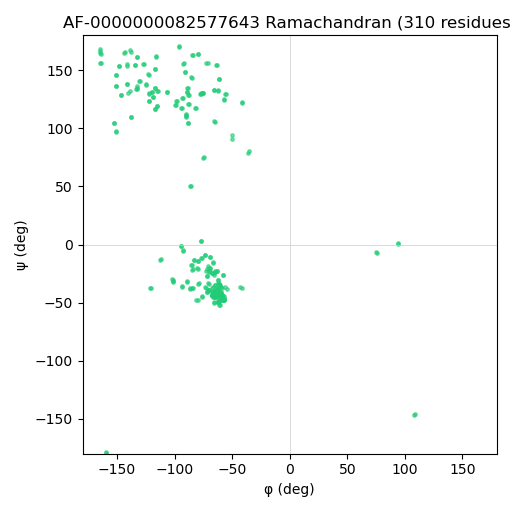0 ? 23.797 -17.766 -10.273 1 96.44 30 PRO B O 1
ATOM 1462 N N . LEU B 1 31 ? 21.703 -17.984 -10.984 1 96.81 31 LEU B N 1
ATOM 1463 C CA . LEU B 1 31 ? 21.375 -19.156 -10.188 1 96.81 31 LEU B CA 1
ATOM 1464 C C . LEU B 1 31 ? 20.469 -20.109 -10.969 1 96.81 31 LEU B C 1
ATOM 1466 O O . LEU B 1 31 ? 19.766 -19.688 -11.891 1 96.81 31 LEU B O 1
ATOM 1470 N N . SER B 1 32 ? 20.562 -21.328 -10.594 1 98.06 32 SER B N 1
ATOM 1471 C CA . SER B 1 32 ? 19.656 -22.312 -11.18 1 98.06 32 SER B CA 1
ATOM 1472 C C . SER B 1 32 ? 18.234 -22.125 -10.672 1 98.06 32 SER B C 1
ATOM 1474 O O . SER B 1 32 ? 18.016 -21.578 -9.586 1 98.06 32 SER B O 1
ATOM 1476 N N . PRO B 1 33 ? 17.281 -22.594 -11.469 1 98.44 33 PRO B N 1
ATOM 1477 C CA . PRO B 1 33 ? 15.898 -22.547 -11 1 98.44 33 PRO B CA 1
ATOM 1478 C C . PRO B 1 33 ? 15.711 -23.234 -9.648 1 98.44 33 PRO B C 1
ATOM 1480 O O . PRO B 1 33 ? 14.977 -22.734 -8.789 1 98.44 33 PRO B O 1
ATOM 1483 N N . SER B 1 34 ? 16.391 -24.312 -9.469 1 98.56 34 SER B N 1
ATOM 1484 C CA . SER B 1 34 ? 16.25 -25.047 -8.219 1 98.56 34 SER B CA 1
ATOM 1485 C C . SER B 1 34 ? 16.781 -24.234 -7.035 1 98.56 34 SER B C 1
ATOM 1487 O O . SER B 1 34 ? 16.172 -24.25 -5.957 1 98.56 34 SER B O 1
ATOM 1489 N N . ALA B 1 35 ? 17.859 -23.594 -7.176 1 97.94 35 ALA B N 1
ATOM 1490 C CA . ALA B 1 35 ? 18.438 -22.75 -6.125 1 97.94 35 ALA B CA 1
ATOM 1491 C C . ALA B 1 35 ? 17.516 -21.578 -5.809 1 97.94 35 ALA B C 1
ATOM 1493 O O . ALA B 1 35 ? 17.312 -21.234 -4.637 1 97.94 35 ALA B O 1
ATOM 1494 N N . ILE B 1 36 ? 16.969 -21 -6.832 1 98.31 36 ILE B N 1
ATOM 1495 C CA . ILE B 1 36 ? 16.078 -19.859 -6.672 1 98.31 36 ILE B CA 1
ATOM 1496 C C . ILE B 1 36 ? 14.812 -20.312 -5.938 1 98.31 36 ILE B C 1
ATOM 1498 O O . ILE B 1 36 ? 14.367 -19.656 -4.992 1 98.31 36 ILE B O 1
ATOM 1502 N N . ALA B 1 37 ? 14.258 -21.438 -6.352 1 98.38 37 ALA B N 1
ATOM 1503 C CA . ALA B 1 37 ? 13.047 -21.969 -5.723 1 98.38 37 ALA B CA 1
ATOM 1504 C C . ALA B 1 37 ? 13.266 -22.219 -4.234 1 98.38 37 ALA B C 1
ATOM 1506 O O . ALA B 1 37 ? 12.398 -21.922 -3.41 1 98.38 37 ALA B O 1
ATOM 1507 N N . ARG B 1 38 ? 14.367 -22.781 -3.961 1 98.12 38 ARG B N 1
ATOM 1508 C CA . ARG B 1 38 ? 14.703 -23.062 -2.566 1 98.12 38 ARG B CA 1
ATOM 1509 C C . ARG B 1 38 ? 14.766 -21.766 -1.754 1 98.12 38 ARG B C 1
ATOM 1511 O O . ARG B 1 38 ? 14.273 -21.719 -0.626 1 98.12 38 ARG B O 1
ATOM 1518 N N . ARG B 1 39 ? 15.328 -20.797 -2.314 1 97.88 39 ARG B N 1
ATOM 1519 C CA . ARG B 1 39 ? 15.477 -19.516 -1.629 1 97.88 39 ARG B CA 1
ATOM 1520 C C . ARG B 1 39 ? 14.117 -18.859 -1.421 1 97.88 39 ARG B C 1
ATOM 1522 O O . ARG B 1 39 ? 13.836 -18.344 -0.339 1 97.88 39 ARG B O 1
ATOM 1529 N N . ILE B 1 40 ? 13.305 -18.859 -2.395 1 98.31 40 ILE B N 1
ATOM 1530 C CA . ILE B 1 40 ? 11.969 -18.266 -2.293 1 98.31 40 ILE B CA 1
ATOM 1531 C C . ILE B 1 40 ? 11.164 -18.984 -1.212 1 98.31 40 ILE B C 1
ATOM 1533 O O . ILE B 1 40 ? 10.523 -18.344 -0.376 1 98.31 40 ILE B O 1
ATOM 1537 N N . ARG B 1 41 ? 11.234 -20.297 -1.261 1 98.06 41 ARG B N 1
ATOM 1538 C CA . ARG B 1 41 ? 10.539 -21.078 -0.251 1 98.06 41 ARG B CA 1
ATOM 1539 C C . ARG B 1 41 ? 10.992 -20.703 1.153 1 98.06 41 ARG B C 1
ATOM 1541 O O . ARG B 1 41 ? 10.164 -20.531 2.053 1 98.06 41 ARG B O 1
ATOM 1548 N N . ARG B 1 42 ? 12.227 -20.594 1.356 1 97.75 42 ARG B N 1
ATOM 1549 C CA . ARG B 1 42 ? 12.773 -20.203 2.648 1 97.75 42 ARG B CA 1
ATOM 1550 C C . ARG B 1 42 ? 12.273 -18.812 3.055 1 97.75 42 ARG B C 1
ATOM 1552 O O . ARG B 1 42 ? 11.859 -18.609 4.195 1 97.75 42 ARG B O 1
ATOM 1559 N N . MET B 1 43 ? 12.328 -17.859 2.105 1 97.88 43 MET B N 1
ATOM 1560 C CA . MET B 1 43 ? 11.953 -16.469 2.391 1 97.88 43 MET B CA 1
ATOM 1561 C C . MET B 1 43 ? 10.469 -16.375 2.742 1 97.88 43 MET B C 1
ATOM 1563 O O . MET B 1 43 ? 10.078 -15.539 3.557 1 97.88 43 MET B O 1
ATOM 1567 N N . ARG B 1 44 ? 9.648 -17.172 2.131 1 98.06 44 ARG B N 1
ATOM 1568 C CA . ARG B 1 44 ? 8.234 -17.203 2.496 1 98.06 44 ARG B CA 1
ATOM 1569 C C . ARG B 1 44 ? 8.039 -17.859 3.859 1 98.06 44 ARG B C 1
ATOM 1571 O O . ARG B 1 44 ? 7.258 -17.375 4.684 1 98.06 44 ARG B O 1
ATOM 1578 N N . ALA B 1 45 ? 8.758 -18.906 4.16 1 97.81 45 ALA B N 1
ATOM 1579 C CA . ALA B 1 45 ? 8.633 -19.641 5.41 1 97.81 45 ALA B CA 1
ATOM 1580 C C . ALA B 1 45 ? 9.086 -18.797 6.598 1 97.81 45 ALA B C 1
ATOM 1582 O O . ALA B 1 45 ? 8.5 -18.859 7.68 1 97.81 45 ALA B O 1
ATOM 1583 N N . ASP B 1 46 ? 10.109 -18.016 6.375 1 97.25 46 ASP B N 1
ATOM 1584 C CA . ASP B 1 46 ? 10.672 -17.297 7.512 1 97.25 46 ASP B CA 1
ATOM 1585 C C . ASP B 1 46 ? 10.078 -15.891 7.625 1 97.25 46 ASP B C 1
ATOM 1587 O O . ASP B 1 46 ? 10.469 -15.117 8.5 1 97.25 46 ASP B O 1
ATOM 1591 N N . GLY B 1 47 ? 9.195 -15.484 6.734 1 97.62 47 GLY B N 1
ATOM 1592 C CA . GLY B 1 47 ? 8.461 -14.234 6.859 1 97.62 47 GLY B CA 1
ATOM 1593 C C . GLY B 1 47 ? 9.125 -13.078 6.133 1 97.62 47 GLY B C 1
ATOM 1594 O O . GLY B 1 47 ? 8.625 -11.953 6.164 1 97.62 47 GLY B O 1
ATOM 1595 N N . THR B 1 48 ? 10.273 -13.281 5.461 1 97.56 48 THR B N 1
ATOM 1596 C CA . THR B 1 48 ? 10.875 -12.234 4.641 1 97.56 48 THR B CA 1
ATOM 1597 C C . THR B 1 48 ? 9.898 -11.758 3.572 1 97.56 48 THR B C 1
ATOM 1599 O O . THR B 1 48 ? 9.781 -10.555 3.322 1 97.56 48 THR B O 1
ATOM 1602 N N . ILE B 1 49 ? 9.359 -12.719 2.961 1 98.25 49 ILE B N 1
ATOM 1603 C CA . ILE B 1 49 ? 8.164 -12.422 2.172 1 98.25 49 ILE B CA 1
ATOM 1604 C C . ILE B 1 49 ? 6.922 -12.594 3.035 1 98.25 49 ILE B C 1
ATOM 1606 O O . ILE B 1 49 ? 6.531 -13.711 3.363 1 98.25 49 ILE B O 1
ATOM 1610 N N .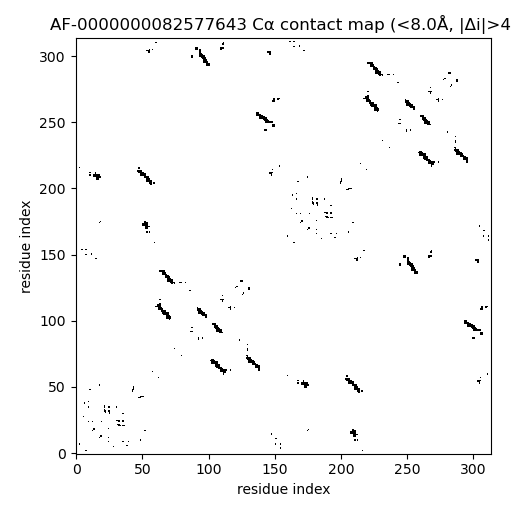 ALA B 1 50 ? 6.297 -11.508 3.328 1 97.62 50 ALA B N 1
ATOM 1611 C CA . ALA B 1 50 ? 5.199 -11.516 4.289 1 97.62 50 ALA B CA 1
ATOM 1612 C C . ALA B 1 50 ? 3.908 -12.016 3.641 1 97.62 50 ALA B C 1
ATOM 1614 O O . ALA B 1 50 ? 3.061 -12.609 4.309 1 97.62 50 ALA B O 1
ATOM 1615 N N . ALA B 1 51 ? 3.717 -11.711 2.369 1 98.06 51 ALA B N 1
ATOM 1616 C CA . ALA B 1 51 ? 2.52 -12.102 1.63 1 98.06 51 ALA B CA 1
ATOM 1617 C C . ALA B 1 51 ? 2.732 -11.969 0.125 1 98.06 51 ALA B C 1
ATOM 1619 O O . ALA B 1 51 ? 3.639 -11.258 -0.317 1 98.06 51 ALA B O 1
ATOM 1620 N N . ASP B 1 52 ? 2.004 -12.672 -0.632 1 98.62 52 ASP B N 1
ATOM 1621 C CA . ASP B 1 52 ? 1.827 -12.492 -2.07 1 98.62 52 ASP B CA 1
ATOM 1622 C C . ASP B 1 52 ? 0.391 -12.102 -2.402 1 98.62 52 ASP B C 1
ATOM 1624 O O . ASP B 1 52 ? -0.54 -12.875 -2.184 1 98.62 52 ASP B O 1
ATOM 1628 N N . VAL B 1 53 ? 0.26 -10.922 -3.002 1 98.75 53 VAL B N 1
ATOM 1629 C CA . VAL B 1 53 ? -1.115 -10.438 -3.086 1 98.75 53 VAL B CA 1
ATOM 1630 C C . VAL B 1 53 ? -1.396 -9.914 -4.492 1 98.75 53 VAL B C 1
ATOM 1632 O O . VAL B 1 53 ? -0.481 -9.461 -5.188 1 98.75 53 VAL B O 1
ATOM 1635 N N . ALA B 1 54 ? -2.67 -9.945 -4.875 1 98.62 54 ALA B N 1
ATOM 1636 C CA . ALA B 1 54 ? -3.143 -9.266 -6.074 1 98.62 54 ALA B CA 1
ATOM 1637 C C . ALA B 1 54 ? -3.564 -7.832 -5.762 1 98.62 54 ALA B C 1
ATOM 1639 O O . ALA B 1 54 ? -4.23 -7.578 -4.75 1 98.62 54 ALA B O 1
ATOM 1640 N N . ILE B 1 55 ? -3.113 -6.953 -6.52 1 98.25 55 ILE B N 1
ATOM 1641 C CA . ILE B 1 55 ? -3.588 -5.574 -6.453 1 98.25 55 ILE B CA 1
ATOM 1642 C C . ILE B 1 55 ? -4.773 -5.391 -7.398 1 98.25 55 ILE B C 1
ATOM 1644 O O . ILE B 1 55 ? -4.621 -5.461 -8.617 1 98.25 55 ILE B O 1
ATOM 1648 N N . VAL B 1 56 ? -5.934 -5.184 -6.832 1 97.5 56 VAL B N 1
ATOM 1649 C CA . VAL B 1 56 ? -7.164 -5.027 -7.602 1 97.5 56 VAL B CA 1
ATOM 1650 C C . VAL B 1 56 ? -7.355 -3.559 -7.977 1 97.5 56 VAL B C 1
ATOM 1652 O O . VAL B 1 56 ? -7.184 -2.67 -7.141 1 97.5 56 VAL B O 1
ATOM 1655 N N . SER B 1 57 ? -7.711 -3.377 -9.227 1 96.19 57 SER B N 1
ATOM 1656 C CA . SER B 1 57 ? -7.98 -2.023 -9.703 1 96.19 57 SER B CA 1
ATOM 1657 C C . SER B 1 57 ? -9.141 -1.391 -8.945 1 96.19 57 SER B C 1
ATOM 1659 O O . SER B 1 57 ? -10.148 -2.053 -8.672 1 96.19 57 SER B O 1
ATOM 1661 N N . GLU B 1 58 ? -9.016 -0.153 -8.688 1 91.88 58 GLU B N 1
ATOM 1662 C CA . GLU B 1 58 ? -10.086 0.562 -7.996 1 91.88 58 GLU B CA 1
ATOM 1663 C C . GLU B 1 58 ? -11.336 0.654 -8.867 1 91.88 58 GLU B C 1
ATOM 1665 O O . GLU B 1 58 ? -12.422 0.945 -8.367 1 91.88 58 GLU B O 1
ATOM 1670 N N . GLU B 1 59 ? -11.188 0.394 -10.125 1 91.62 59 GLU B N 1
ATOM 1671 C CA . GLU B 1 59 ? -12.297 0.508 -11.062 1 91.62 59 GLU B CA 1
ATOM 1672 C C . GLU B 1 59 ? -13.344 -0.573 -10.812 1 91.62 59 GLU B C 1
ATOM 1674 O O . GLU B 1 59 ? -14.453 -0.515 -11.359 1 91.62 59 GLU B O 1
ATOM 1679 N N . VAL B 1 60 ? -13.023 -1.506 -10.016 1 92.06 60 VAL B N 1
ATOM 1680 C CA . VAL B 1 60 ? -13.953 -2.588 -9.703 1 92.06 60 VAL B CA 1
ATOM 1681 C C . VAL B 1 60 ? -15.164 -2.033 -8.961 1 92.06 60 VAL B C 1
ATOM 1683 O O . VAL B 1 60 ? -16.234 -2.637 -8.969 1 92.06 60 VAL B O 1
ATOM 1686 N N . GLY B 1 61 ? -15.094 -0.986 -8.344 1 88.19 61 GLY B N 1
ATOM 1687 C CA . GLY B 1 61 ? -16.188 -0.381 -7.609 1 88.19 61 GLY B CA 1
ATOM 1688 C C . GLY B 1 61 ? -15.938 1.069 -7.242 1 88.19 61 GLY B C 1
ATOM 1689 O O . GLY B 1 61 ? -14.852 1.593 -7.473 1 88.19 61 GLY B O 1
ATOM 1690 N N . PRO B 1 62 ? -17.062 1.49 -6.883 1 88.5 62 PRO B N 1
ATOM 1691 C CA . PRO B 1 62 ? -16.781 2.791 -6.27 1 88.5 62 PRO B CA 1
ATOM 1692 C C . PRO B 1 62 ? -16.172 2.664 -4.871 1 88.5 62 PRO B C 1
ATOM 1694 O O . PRO B 1 62 ? -16.578 1.781 -4.105 1 88.5 62 PRO B O 1
ATOM 1697 N N . PHE B 1 63 ? -15.18 3.303 -4.672 1 94.12 63 PHE B N 1
ATOM 1698 C CA . PHE B 1 63 ? -14.648 3.432 -3.32 1 94.12 63 PHE B CA 1
ATOM 1699 C C . PHE B 1 63 ? -14.312 4.887 -3.006 1 94.12 63 PHE B C 1
ATOM 1701 O O . PHE B 1 63 ? -13.852 5.625 -3.877 1 94.12 63 PHE B O 1
ATOM 1708 N N . LEU B 1 64 ? -14.672 5.215 -1.918 1 96.56 64 LEU B N 1
ATOM 1709 C CA . LEU B 1 64 ? -14.242 6.473 -1.316 1 96.56 64 LEU B CA 1
ATOM 1710 C C . LEU B 1 64 ? -13.094 6.242 -0.343 1 96.56 64 LEU B C 1
ATOM 1712 O O . LEU B 1 64 ? -13.195 5.418 0.569 1 96.56 64 LEU B O 1
ATOM 1716 N N . SER B 1 65 ? -12 6.918 -0.583 1 97.88 65 SER B N 1
ATOM 1717 C CA . SER B 1 65 ? -10.852 6.773 0.298 1 97.88 65 SER B CA 1
ATOM 1718 C C . SER B 1 65 ? -10.516 8.086 0.991 1 97.88 65 SER B C 1
ATOM 1720 O O . SER B 1 65 ? -10.781 9.164 0.455 1 97.88 65 SER B O 1
ATOM 1722 N N . ALA B 1 66 ? -9.953 7.941 2.16 1 98.5 66 ALA B N 1
ATOM 1723 C CA . ALA B 1 66 ? -9.57 9.125 2.922 1 98.5 66 ALA B CA 1
ATOM 1724 C C . ALA B 1 66 ? -8.375 8.844 3.826 1 98.5 66 ALA B C 1
ATOM 1726 O O . ALA B 1 66 ? -8.227 7.73 4.336 1 98.5 66 ALA B O 1
ATOM 1727 N N . LEU B 1 67 ? -7.586 9.875 3.965 1 98.5 67 LEU B N 1
ATOM 1728 C CA . LEU B 1 67 ? -6.582 9.891 5.023 1 98.5 67 LEU B CA 1
ATOM 1729 C C . LEU B 1 67 ? -7.164 10.461 6.312 1 98.5 67 LEU B C 1
ATOM 1731 O O . LEU B 1 67 ? -7.773 11.531 6.301 1 98.5 67 LEU B O 1
ATOM 1735 N N . VAL B 1 68 ? -6.969 9.719 7.348 1 98.5 68 VAL B N 1
ATOM 1736 C CA . VAL B 1 68 ? -7.418 10.188 8.656 1 98.5 68 VAL B CA 1
ATOM 1737 C C . VAL B 1 68 ? -6.223 10.359 9.586 1 98.5 68 VAL B C 1
ATOM 1739 O O . VAL B 1 68 ? -5.508 9.391 9.867 1 98.5 68 VAL B O 1
ATOM 1742 N N . HIS B 1 69 ? -6.031 11.594 9.977 1 98.31 69 HIS B N 1
ATOM 1743 C CA . HIS B 1 69 ? -5.004 11.922 10.961 1 98.31 69 HIS B CA 1
ATOM 1744 C C . HIS B 1 69 ? -5.578 11.938 12.375 1 98.31 69 HIS B C 1
ATOM 1746 O O . HIS B 1 69 ? -6.512 12.688 12.656 1 98.31 69 HIS B O 1
ATOM 1752 N N . VAL B 1 70 ? -4.949 11.164 13.273 1 98.19 70 VAL B N 1
ATOM 1753 C CA . VAL B 1 70 ? -5.531 10.969 14.594 1 98.19 70 VAL B CA 1
ATOM 1754 C C . VAL B 1 70 ? -4.562 11.469 15.664 1 98.19 70 VAL B C 1
ATOM 1756 O O . VAL B 1 70 ? -3.361 11.188 15.602 1 98.19 70 VAL B O 1
ATOM 1759 N N . GLN B 1 71 ? -5.027 12.203 16.516 1 97.5 71 GLN B N 1
ATOM 1760 C CA . GLN B 1 71 ? -4.316 12.586 17.734 1 97.5 71 GLN B CA 1
ATOM 1761 C C . GLN B 1 71 ? -4.887 11.867 18.953 1 97.5 71 GLN B C 1
ATOM 1763 O O . GLN B 1 71 ? -6.105 11.82 19.141 1 97.5 71 GLN B O 1
ATOM 1768 N N . PHE B 1 72 ? -3.969 11.289 19.734 1 96.12 72 PHE B N 1
ATOM 1769 C CA . PHE B 1 72 ? -4.414 10.562 20.922 1 96.12 72 PHE B CA 1
ATOM 1770 C C . PHE B 1 72 ? -4.414 11.477 22.141 1 96.12 72 PHE B C 1
ATOM 1772 O O . PHE B 1 72 ? -3.707 12.484 22.172 1 96.12 72 PHE B O 1
ATOM 1779 N N . ASP B 1 73 ? -5.223 11.094 23.062 1 90.25 73 ASP B N 1
ATOM 1780 C CA . ASP B 1 73 ? -5.203 11.688 24.406 1 90.25 73 ASP B CA 1
ATOM 1781 C C . ASP B 1 73 ? -4.379 10.836 25.375 1 90.25 73 ASP B C 1
ATOM 1783 O O . ASP B 1 73 ? -3.9 9.758 25 1 90.25 73 ASP B O 1
ATOM 1787 N N . ARG B 1 74 ? -4.152 11.422 26.547 1 81.5 74 ARG B N 1
ATOM 1788 C CA . ARG B 1 74 ? -3.453 10.672 27.594 1 81.5 74 ARG B CA 1
ATOM 1789 C C . ARG B 1 74 ? -4.27 9.477 28.047 1 81.5 74 ARG B C 1
ATOM 1791 O O . ARG B 1 74 ? -5.41 9.625 28.484 1 81.5 74 ARG B O 1
ATOM 1798 N N . HIS B 1 75 ? -3.793 8.336 27.594 1 80.75 75 HIS B N 1
ATOM 1799 C CA . HIS B 1 75 ? -4.504 7.141 28.031 1 80.75 75 HIS B CA 1
ATOM 1800 C C . HIS B 1 75 ? -3.529 6.023 28.391 1 80.75 75 HIS B C 1
ATOM 1802 O O . HIS B 1 75 ? -2.32 6.156 28.172 1 80.75 75 HIS B O 1
ATOM 1808 N N . SER B 1 76 ? -4.148 5.121 29 1 85.94 76 SER B N 1
ATOM 1809 C CA . SER B 1 76 ? -3.352 3.955 29.359 1 85.94 76 SER B CA 1
ATOM 1810 C C . SER B 1 76 ? -2.838 3.223 28.125 1 85.94 76 SER B C 1
ATOM 1812 O O . SER B 1 76 ? -3.445 3.297 27.062 1 85.94 76 SER B O 1
ATOM 1814 N N . LEU B 1 77 ? -1.77 2.566 28.375 1 90.19 77 LEU B N 1
ATOM 1815 C CA . LEU B 1 77 ? -1.174 1.756 27.312 1 90.19 77 LEU B CA 1
ATOM 1816 C C . LEU B 1 77 ? -2.139 0.671 26.859 1 90.19 77 LEU B C 1
ATOM 1818 O O . LEU B 1 77 ? -2.232 0.387 25.656 1 90.19 77 LEU B O 1
ATOM 1822 N N . ASP B 1 78 ? -2.893 0.175 27.781 1 93.31 78 ASP B N 1
ATOM 1823 C CA . ASP B 1 78 ? -3.844 -0.885 27.453 1 93.31 78 ASP B CA 1
ATOM 1824 C C . ASP B 1 78 ? -4.949 -0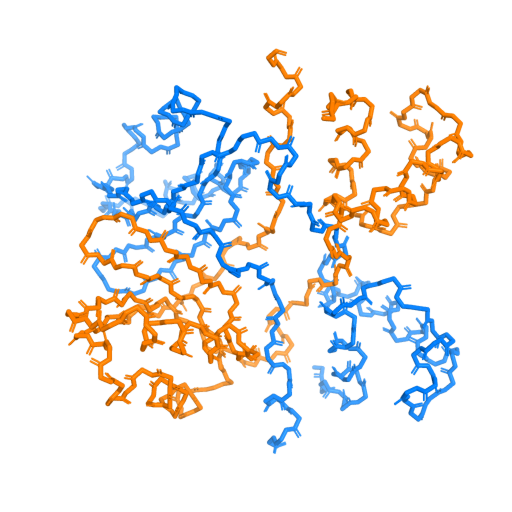.374 26.547 1 93.31 78 ASP B C 1
ATOM 1826 O O . ASP B 1 78 ? -5.359 -1.067 25.609 1 93.31 78 ASP B O 1
ATOM 1830 N N . ALA B 1 79 ? -5.414 0.735 26.859 1 93 79 ALA B N 1
ATOM 1831 C CA . ALA B 1 79 ? -6.469 1.332 26.047 1 93 79 ALA B CA 1
ATOM 1832 C C . ALA B 1 79 ? -5.969 1.617 24.625 1 93 79 ALA B C 1
ATOM 1834 O O . ALA B 1 79 ? -6.684 1.376 23.656 1 93 79 ALA B O 1
ATOM 1835 N N . LEU B 1 80 ? -4.801 2.078 24.578 1 94.62 80 LEU B N 1
ATOM 1836 C CA . LEU B 1 80 ? -4.203 2.367 23.281 1 94.62 80 LEU B CA 1
ATOM 1837 C C . LEU B 1 80 ? -4.023 1.09 22.453 1 94.62 80 LEU B C 1
ATOM 1839 O O . LEU B 1 80 ? -4.336 1.062 21.266 1 94.62 80 LEU B O 1
ATOM 1843 N N . GLN B 1 81 ? -3.572 0.06 23.078 1 95.06 81 GLN B N 1
ATOM 1844 C CA . GLN B 1 81 ? -3.363 -1.217 22.406 1 95.06 81 GLN B CA 1
ATOM 1845 C C . G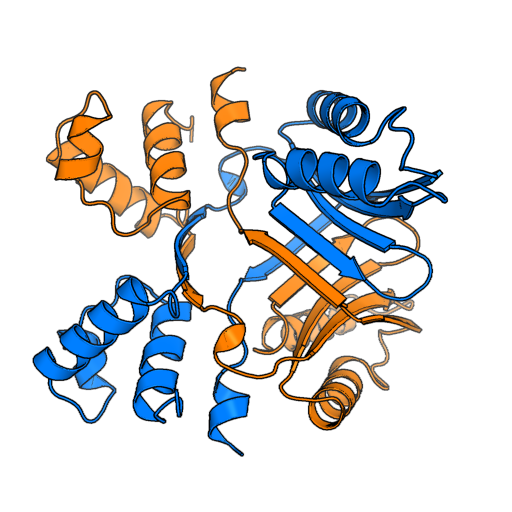LN B 1 81 ? -4.688 -1.805 21.922 1 95.06 81 GLN B C 1
ATOM 1847 O O . GLN B 1 81 ? -4.754 -2.373 20.828 1 95.06 81 GLN B O 1
ATOM 1852 N N . ALA B 1 82 ? -5.734 -1.688 22.703 1 94.81 82 ALA B N 1
ATOM 1853 C CA . ALA B 1 82 ? -7.055 -2.17 22.312 1 94.81 82 ALA B CA 1
ATOM 1854 C C . ALA B 1 82 ? -7.566 -1.427 21.078 1 94.81 82 ALA B C 1
ATOM 1856 O O . ALA B 1 82 ? -8.109 -2.039 20.156 1 94.81 82 ALA B O 1
ATOM 1857 N N . PHE B 1 83 ? -7.379 -0.144 21.125 1 96.25 83 PHE B N 1
ATOM 1858 C CA . PHE B 1 83 ? -7.75 0.68 19.984 1 96.25 83 PHE B CA 1
ATOM 1859 C C . PHE B 1 83 ? -7.012 0.231 18.734 1 96.25 83 PHE B C 1
ATOM 1861 O O . PHE B 1 83 ? -7.625 0.005 17.688 1 96.25 83 PHE B O 1
ATOM 1868 N N . GLN B 1 84 ? -5.727 0.048 18.859 1 95.69 84 GLN B N 1
ATOM 1869 C CA . GLN B 1 84 ? -4.887 -0.315 17.719 1 95.69 84 GLN B CA 1
ATOM 1870 C C . GLN B 1 84 ? -5.277 -1.678 17.156 1 95.69 84 GLN B C 1
ATOM 1872 O O . GLN B 1 84 ? -5.312 -1.866 15.945 1 95.69 84 GLN B O 1
ATOM 1877 N N . ARG B 1 85 ? -5.645 -2.625 17.969 1 96.56 85 ARG B N 1
ATOM 1878 C CA . ARG B 1 85 ? -6.066 -3.953 17.547 1 96.56 85 ARG B CA 1
ATOM 1879 C C . ARG B 1 85 ? -7.355 -3.885 16.734 1 96.56 85 ARG B C 1
ATOM 1881 O O . ARG B 1 85 ? -7.488 -4.562 15.711 1 96.56 85 ARG B O 1
ATOM 1888 N N . ARG B 1 86 ? -8.258 -3.094 17.156 1 96.12 86 ARG B N 1
ATOM 1889 C CA . ARG B 1 86 ? -9.523 -2.926 16.453 1 96.12 86 ARG B CA 1
ATOM 1890 C C . ARG B 1 86 ? -9.312 -2.312 15.078 1 96.12 86 ARG B C 1
ATOM 1892 O O . ARG B 1 86 ? -9.883 -2.779 14.094 1 96.12 86 ARG B O 1
ATOM 1899 N N . VAL B 1 87 ? -8.516 -1.319 15.07 1 97.44 87 VAL B N 1
ATOM 1900 C CA . VAL B 1 87 ? -8.266 -0.621 13.812 1 97.44 87 VAL B CA 1
ATOM 1901 C C . VAL B 1 87 ? -7.512 -1.54 12.852 1 97.44 87 VAL B C 1
ATOM 1903 O O . VAL B 1 87 ? -7.855 -1.626 11.672 1 97.44 87 VAL B O 1
ATOM 1906 N N . LEU B 1 88 ? -6.562 -2.275 13.359 1 97.31 88 LEU B N 1
ATOM 1907 C CA . LEU B 1 88 ? -5.75 -3.184 12.562 1 97.31 88 LEU B CA 1
ATOM 1908 C C . LEU B 1 88 ? -6.609 -4.277 11.938 1 97.31 88 LEU B C 1
ATOM 1910 O O . LEU B 1 88 ? -6.34 -4.73 10.828 1 97.31 88 LEU B O 1
ATOM 1914 N N . ALA B 1 89 ? -7.664 -4.664 12.586 1 96.75 89 ALA B N 1
ATOM 1915 C CA . ALA B 1 89 ? -8.5 -5.785 12.164 1 96.75 89 ALA B CA 1
ATOM 1916 C C . ALA B 1 89 ? -9.5 -5.352 11.102 1 96.75 89 ALA B C 1
ATOM 1918 O O . ALA B 1 89 ? -10.125 -6.195 10.445 1 96.75 89 ALA B O 1
ATOM 1919 N N . SER B 1 90 ? -9.672 -4.121 10.906 1 97.31 90 SER B N 1
ATOM 1920 C CA . SER B 1 90 ? -10.688 -3.623 9.992 1 97.31 90 SER B CA 1
ATOM 1921 C C . SER B 1 90 ? -10.266 -3.814 8.539 1 97.31 90 SER B C 1
ATOM 1923 O O . SER B 1 90 ? -9.203 -3.35 8.125 1 97.31 90 SER B O 1
ATOM 1925 N N . PRO B 1 91 ? -11.141 -4.391 7.684 1 96.25 91 PRO B N 1
ATOM 1926 C CA . PRO B 1 91 ? -10.836 -4.559 6.262 1 96.25 91 PRO B CA 1
ATOM 1927 C C . PRO B 1 91 ? -10.906 -3.242 5.488 1 96.25 91 PRO B C 1
ATOM 1929 O O . PRO B 1 91 ? -10.5 -3.184 4.324 1 96.25 91 PRO B O 1
ATOM 1932 N N . HIS B 1 92 ? -11.398 -2.219 6.145 1 98.12 92 HIS B N 1
ATOM 1933 C CA . HIS B 1 92 ? -11.523 -0.916 5.5 1 98.12 92 HIS B CA 1
ATOM 1934 C C . HIS B 1 92 ? -10.211 -0.133 5.598 1 98.12 92 HIS B C 1
ATOM 1936 O O . HIS B 1 92 ? -10.016 0.839 4.867 1 98.12 92 HIS B O 1
ATOM 1942 N N . VAL B 1 93 ? -9.398 -0.506 6.578 1 98.56 93 VAL B N 1
ATOM 1943 C CA . VAL B 1 93 ? -8.133 0.197 6.789 1 98.56 93 VAL B CA 1
ATOM 1944 C C . VAL B 1 93 ? -7.043 -0.429 5.926 1 98.56 93 VAL B C 1
ATOM 1946 O O . VAL B 1 93 ? -6.734 -1.613 6.066 1 98.56 93 VAL B O 1
ATOM 1949 N N . GLN B 1 94 ? -6.469 0.39 5.07 1 98.06 94 GLN B N 1
ATOM 1950 C CA . GLN B 1 94 ? -5.422 -0.108 4.188 1 98.06 94 GLN B CA 1
ATOM 1951 C C . GLN B 1 94 ? -4.039 0.287 4.699 1 98.06 94 GLN B C 1
ATOM 1953 O O . GLN B 1 94 ? -3.055 -0.41 4.441 1 98.06 94 GLN B O 1
ATOM 1958 N N . LEU B 1 95 ? -3.984 1.391 5.344 1 98.44 95 LEU B N 1
ATOM 1959 C CA . LEU B 1 95 ? -2.738 1.914 5.895 1 98.44 95 LEU B CA 1
ATOM 1960 C C . LEU B 1 95 ? -2.93 2.369 7.336 1 98.44 95 LEU B C 1
ATOM 1962 O O . LEU B 1 95 ? -3.938 3.002 7.664 1 98.44 95 LEU B O 1
ATOM 1966 N N . MET B 1 96 ? -2.018 1.986 8.195 1 98.56 96 MET B N 1
ATOM 1967 C CA . MET B 1 96 ? -1.934 2.455 9.57 1 98.56 96 MET B CA 1
ATOM 1968 C C . MET B 1 96 ? -0.488 2.75 9.961 1 98.56 96 MET B C 1
ATOM 1970 O O . MET B 1 96 ? 0.313 1.829 10.133 1 98.56 96 MET B O 1
ATOM 1974 N N . LEU B 1 97 ? -0.2 4.016 10.109 1 98.56 97 LEU B N 1
ATOM 1975 C CA . LEU B 1 97 ? 1.156 4.469 10.406 1 98.56 97 LEU B CA 1
ATOM 1976 C C . LEU B 1 97 ? 1.196 5.27 11.703 1 98.56 97 LEU B C 1
ATOM 1978 O O . LEU B 1 97 ? 0.427 6.219 11.875 1 98.56 97 LEU B O 1
ATOM 1982 N N . GLU B 1 98 ? 2.021 4.848 12.641 1 98.06 98 GLU B N 1
ATOM 1983 C CA . GLU B 1 98 ? 2.391 5.738 13.734 1 98.06 98 GLU B CA 1
ATOM 1984 C C . GLU B 1 98 ? 3.432 6.762 13.289 1 98.06 98 GLU B C 1
ATOM 1986 O O . GLU B 1 98 ? 4.469 6.391 12.734 1 98.06 98 GLU B O 1
ATOM 1991 N N . VAL B 1 99 ? 3.146 8.047 13.578 1 98.31 99 VAL B N 1
ATOM 1992 C CA . VAL B 1 99 ? 3.994 9.055 12.961 1 98.31 99 VAL B CA 1
ATOM 1993 C C . VAL B 1 99 ? 4.438 10.07 14.008 1 98.31 99 VAL B C 1
ATOM 1995 O O . VAL B 1 99 ? 3.879 10.125 15.109 1 98.31 99 VAL B O 1
ATOM 1998 N N . THR B 1 100 ? 5.555 10.828 13.641 1 97.88 100 THR B N 1
ATOM 1999 C CA . THR B 1 100 ? 5.973 12 14.398 1 97.88 100 THR B CA 1
ATOM 2000 C C . THR B 1 100 ? 5.195 13.234 13.961 1 97.88 100 THR B C 1
ATOM 2002 O O . THR B 1 100 ? 4.578 13.234 12.891 1 97.88 100 THR B O 1
ATOM 2005 N N . GLY B 1 101 ? 5.25 14.242 14.82 1 94.31 101 GLY B N 1
ATOM 2006 C CA . GLY B 1 101 ? 4.613 15.5 14.453 1 94.31 101 GLY B CA 1
ATOM 2007 C C . GLY B 1 101 ? 3.35 15.781 15.25 1 94.31 101 GLY B C 1
ATOM 2008 O O . GLY B 1 101 ? 3.24 15.383 16.406 1 94.31 101 GLY B O 1
ATOM 2009 N N . ASN B 1 102 ? 2.422 16.422 14.562 1 93.62 102 ASN B N 1
ATOM 2010 C CA . ASN B 1 102 ? 1.248 16.938 15.266 1 93.62 102 ASN B CA 1
ATOM 2011 C C . ASN B 1 102 ? 0.215 15.836 15.5 1 93.62 102 ASN B C 1
ATOM 2013 O O . ASN B 1 102 ? -0.689 16 16.328 1 93.62 102 ASN B O 1
ATOM 2017 N N . PHE B 1 103 ? 0.325 14.812 14.727 1 97 103 PHE B N 1
ATOM 2018 C CA . PHE B 1 103 ? -0.578 13.68 14.891 1 97 103 PHE B CA 1
ATOM 2019 C C . PHE B 1 103 ? 0.191 12.43 15.305 1 97 103 PHE B C 1
ATOM 2021 O O . PHE B 1 103 ? 1.412 12.367 15.141 1 97 103 PHE B O 1
ATOM 2028 N N . ASP B 1 104 ? -0.549 11.469 15.836 1 97.25 104 ASP B N 1
ATOM 2029 C CA . ASP B 1 104 ? 0.072 10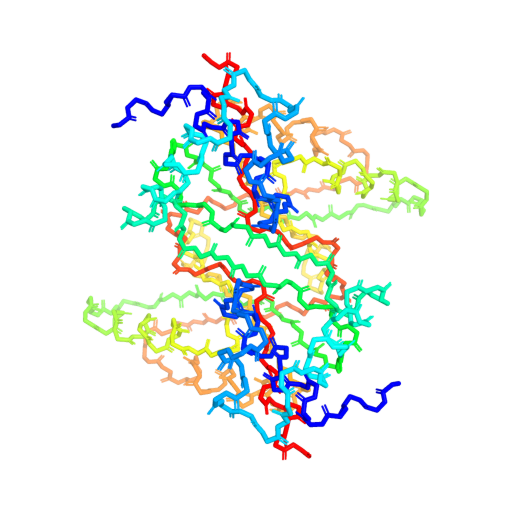.25 16.359 1 97.25 104 ASP B CA 1
ATOM 2030 C C . ASP B 1 104 ? -0.075 9.094 15.383 1 97.25 104 ASP B C 1
ATOM 2032 O O . ASP B 1 104 ? 0.772 8.195 15.336 1 97.25 104 ASP B O 1
ATOM 2036 N N . LEU B 1 105 ? -1.168 9.141 14.68 1 98.12 105 LEU B N 1
ATOM 2037 C CA . LEU B 1 105 ? -1.559 8.023 13.82 1 98.12 105 LEU B CA 1
ATOM 2038 C C . LEU B 1 105 ? -2.16 8.531 12.516 1 98.12 105 LEU B C 1
ATOM 2040 O O . LEU B 1 105 ? -2.955 9.477 12.516 1 98.12 105 LEU B O 1
ATOM 2044 N N . VAL B 1 106 ? -1.789 7.891 11.438 1 98.62 106 VAL B N 1
ATOM 2045 C CA . VAL B 1 106 ? -2.393 8.172 10.133 1 98.62 106 VAL B CA 1
ATOM 2046 C C . VAL B 1 106 ? -2.994 6.891 9.562 1 98.62 106 VAL B C 1
ATOM 2048 O O . VAL B 1 106 ? -2.336 5.848 9.523 1 98.62 106 VAL B O 1
ATOM 2051 N N . LEU B 1 107 ? -4.211 6.965 9.141 1 98.75 107 LEU B N 1
ATOM 2052 C CA . LEU B 1 107 ? -4.93 5.855 8.531 1 98.75 107 LEU B CA 1
ATOM 2053 C C . LEU B 1 107 ? -5.301 6.18 7.086 1 98.75 107 LEU B C 1
ATOM 2055 O O . LEU B 1 107 ? -5.699 7.309 6.781 1 98.75 107 LEU B O 1
ATOM 2059 N N . LEU B 1 108 ? -5.105 5.297 6.188 1 98.75 108 LEU B N 1
ATOM 2060 C CA . LEU B 1 108 ? -5.809 5.316 4.91 1 98.75 108 LEU B CA 1
ATOM 2061 C C . LEU B 1 108 ? -6.988 4.348 4.922 1 98.75 108 LEU B C 1
ATOM 2063 O O . LEU B 1 108 ? -6.805 3.145 5.117 1 98.75 108 LEU B O 1
ATOM 2067 N N . VAL B 1 109 ? -8.164 4.852 4.715 1 98.44 109 VAL B N 1
ATOM 2068 C CA . VAL B 1 109 ? -9.383 4.047 4.809 1 98.44 109 VAL B CA 1
ATOM 2069 C C . VAL B 1 109 ? -10.148 4.121 3.494 1 98.44 109 VAL B C 1
ATOM 2071 O O . VAL B 1 109 ? -10.102 5.133 2.793 1 98.44 109 VAL B O 1
ATOM 2074 N N . SER B 1 110 ? -10.789 3.039 3.166 1 97.88 110 SER B N 1
ATOM 2075 C CA . SER B 1 110 ? -11.648 2.982 1.985 1 97.88 110 SER B CA 1
ATOM 2076 C C . SER B 1 110 ? -13.016 2.396 2.324 1 97.88 110 SER B C 1
ATOM 2078 O O . SER B 1 110 ? -13.117 1.461 3.119 1 97.88 110 SER B O 1
ATOM 2080 N N . ALA B 1 111 ? -14.023 2.967 1.734 1 97.19 111 ALA B N 1
ATOM 2081 C CA . ALA B 1 111 ? -15.406 2.514 1.874 1 97.19 111 ALA B CA 1
ATOM 2082 C C . ALA B 1 111 ? -16.172 2.676 0.563 1 97.19 111 ALA B C 1
ATOM 2084 O O . ALA B 1 111 ? -15.734 3.395 -0.336 1 97.19 111 ALA B O 1
ATOM 2085 N N . ARG B 1 112 ? -17.297 2.045 0.48 1 95 112 ARG B N 1
ATOM 2086 C CA . ARG B 1 112 ? -18.047 2.012 -0.779 1 95 112 ARG B CA 1
ATOM 2087 C C . ARG B 1 112 ? -18.641 3.379 -1.1 1 95 112 ARG B C 1
ATOM 2089 O O . ARG B 1 112 ? -18.828 3.723 -2.268 1 95 112 ARG B O 1
ATOM 2096 N N . ASP B 1 113 ? -19.047 4.141 -0.054 1 95.06 113 ASP B N 1
ATOM 2097 C CA . ASP B 1 113 ? -19.672 5.449 -0.231 1 95.06 113 ASP B CA 1
ATOM 2098 C C . ASP B 1 113 ? -19.562 6.281 1.046 1 95.06 113 ASP B C 1
ATOM 2100 O O . ASP B 1 113 ? -18.938 5.859 2.02 1 95.06 113 ASP B O 1
ATOM 2104 N N . MET B 1 114 ? -20.125 7.453 0.94 1 96.56 114 MET B N 1
ATOM 2105 C CA . MET B 1 114 ? -20 8.398 2.047 1 96.56 114 MET B CA 1
ATOM 2106 C C . MET B 1 114 ? -20.703 7.875 3.291 1 96.56 114 MET B C 1
ATOM 2108 O O . MET B 1 114 ? -20.203 8.031 4.406 1 96.56 114 MET B O 1
ATOM 2112 N N . ASP B 1 115 ? -21.859 7.273 3.098 1 96.25 115 ASP B N 1
ATOM 2113 C CA . ASP B 1 115 ? -22.594 6.73 4.234 1 96.25 115 ASP B CA 1
ATOM 2114 C C . ASP B 1 115 ? -21.797 5.645 4.945 1 96.25 115 ASP B C 1
ATOM 2116 O O . ASP B 1 115 ? -21.672 5.66 6.172 1 96.25 115 ASP B O 1
ATOM 2120 N N . SER B 1 116 ? -21.266 4.691 4.152 1 95.94 116 SER B N 1
ATOM 2121 C CA . SER B 1 116 ? -20.438 3.637 4.711 1 95.94 116 SER B CA 1
ATOM 2122 C C . SER B 1 116 ? -19.203 4.219 5.406 1 95.94 116 SER B C 1
ATOM 2124 O O . SER B 1 116 ? -18.797 3.729 6.461 1 95.94 116 SER B O 1
ATOM 2126 N N . PHE B 1 117 ? -18.703 5.266 4.809 1 97.38 117 PHE B N 1
ATOM 2127 C CA . PHE B 1 117 ? -17.531 5.922 5.387 1 97.38 117 PHE B CA 1
ATOM 2128 C C . PHE B 1 117 ? -17.875 6.535 6.742 1 97.38 117 PHE B C 1
ATOM 2130 O O . PHE B 1 117 ? -17.141 6.328 7.719 1 97.38 117 PHE B O 1
ATOM 2137 N N . ASN B 1 118 ? -18.891 7.246 6.766 1 96.75 118 ASN B N 1
ATOM 2138 C CA . ASN B 1 118 ? -19.297 7.887 8.016 1 96.75 118 ASN B CA 1
ATOM 2139 C C . ASN B 1 118 ? -19.516 6.863 9.117 1 96.75 118 ASN B C 1
ATOM 2141 O O . ASN B 1 118 ? -19.078 7.059 10.258 1 96.75 118 ASN B O 1
ATOM 2145 N N . MET B 1 119 ? -20.172 5.805 8.812 1 96.19 119 MET B N 1
ATOM 2146 C CA . MET B 1 119 ? -20.406 4.738 9.781 1 96.19 119 MET B CA 1
ATOM 2147 C C . MET B 1 119 ? -19.094 4.137 10.258 1 96.19 119 MET B C 1
ATOM 2149 O O . MET B 1 119 ? -18.922 3.852 11.445 1 96.19 119 MET B O 1
ATOM 2153 N N . LEU B 1 120 ? -18.219 3.945 9.352 1 96 120 LEU B N 1
ATOM 2154 C CA . LEU B 1 120 ? -16.906 3.381 9.656 1 96 120 LEU B CA 1
ATOM 2155 C C . LEU B 1 120 ? -16.156 4.277 10.625 1 96 120 LEU B C 1
ATOM 2157 O O . LEU B 1 120 ? -15.648 3.807 11.648 1 96 120 LEU B O 1
ATOM 2161 N N . VAL B 1 121 ? -16.047 5.559 10.312 1 96.06 121 VAL B N 1
ATOM 2162 C CA . VAL B 1 121 ? -15.297 6.508 11.125 1 96.06 121 VAL B CA 1
ATOM 2163 C C . VAL B 1 121 ? -15.93 6.617 12.508 1 96.06 121 VAL B C 1
ATOM 2165 O O . VAL B 1 121 ? -15.227 6.68 13.523 1 96.06 121 VAL B O 1
ATOM 2168 N N . ASP B 1 122 ? -17.203 6.625 12.531 1 95 122 ASP B N 1
ATOM 2169 C CA . ASP B 1 122 ? -17.906 6.641 13.812 1 95 122 ASP B CA 1
ATOM 2170 C C . ASP B 1 122 ? -17.578 5.406 14.641 1 95 122 ASP B C 1
ATOM 2172 O O . ASP B 1 122 ? -17.344 5.508 15.852 1 95 122 ASP B O 1
ATOM 2176 N N . SER B 1 123 ? -17.516 4.316 14.016 1 94.56 123 SER B N 1
ATOM 2177 C CA . SER B 1 123 ? -17.266 3.053 14.695 1 94.56 123 SER B CA 1
ATOM 2178 C C . SER B 1 123 ? -15.812 2.941 15.141 1 94.56 123 SER B C 1
ATOM 2180 O O . SER B 1 123 ? -15.531 2.457 16.234 1 94.56 123 SER B O 1
ATOM 2182 N N . LEU B 1 124 ? -14.891 3.422 14.383 1 95.12 124 LEU B N 1
ATOM 2183 C CA . LEU B 1 124 ? -13.469 3.238 14.656 1 95.12 124 LEU B CA 1
ATOM 2184 C C . LEU B 1 124 ? -12.953 4.328 15.586 1 95.12 124 LEU B C 1
ATOM 2186 O O . LEU B 1 124 ? -12.125 4.062 16.469 1 95.12 124 LEU B O 1
ATOM 2190 N N . LEU B 1 125 ? -13.445 5.496 15.375 1 95.31 125 LEU B N 1
ATOM 2191 C CA . LEU B 1 125 ? -12.82 6.641 16.031 1 95.31 125 LEU B CA 1
ATOM 2192 C C . LEU B 1 125 ? -13.82 7.375 16.922 1 95.31 125 LEU B C 1
ATOM 2194 O O . LEU B 1 125 ? -13.461 7.852 18 1 95.31 125 LEU B O 1
ATOM 2198 N N . GLY B 1 126 ? -14.977 7.402 16.391 1 90.94 126 GLY B N 1
ATOM 2199 C CA . GLY B 1 126 ? -15.969 8.203 17.094 1 90.94 126 GLY B CA 1
ATOM 2200 C C . GLY B 1 126 ? -16.172 7.785 18.531 1 90.94 126 GLY B C 1
ATOM 2201 O O . GLY B 1 126 ? -16.406 6.609 18.812 1 90.94 126 GLY B O 1
ATOM 2202 N N . GLY B 1 127 ? -16.031 8.664 19.453 1 86.56 127 GLY B N 1
ATOM 2203 C CA . GLY B 1 127 ? -16.328 8.469 20.859 1 86.56 127 GLY B CA 1
ATOM 2204 C C . GLY B 1 127 ? -15.305 7.625 21.578 1 86.56 127 GLY B C 1
ATOM 2205 O O . GLY B 1 127 ? -15.461 7.316 22.766 1 86.56 127 GLY B O 1
ATOM 2206 N N . ASP B 1 128 ? -14.344 7.055 20.812 1 92 128 ASP B N 1
ATOM 2207 C CA . ASP B 1 128 ? -13.32 6.266 21.484 1 92 128 ASP B CA 1
ATOM 2208 C C . ASP B 1 128 ? -12.516 7.129 22.453 1 92 128 ASP B C 1
ATOM 2210 O O . ASP B 1 128 ? -12.039 8.203 22.094 1 92 128 ASP B O 1
ATOM 2214 N N . PRO B 1 129 ? -12.32 6.66 23.641 1 90.88 129 PRO B N 1
ATOM 2215 C CA . PRO B 1 129 ? -11.695 7.488 24.672 1 90.88 129 PRO B CA 1
ATOM 2216 C C . PRO B 1 129 ? -10.234 7.828 24.344 1 90.88 129 PRO B C 1
ATOM 2218 O O . PRO B 1 129 ? -9.719 8.836 24.844 1 90.88 129 PRO B O 1
ATOM 2221 N N . VAL B 1 130 ? -9.555 7.07 23.609 1 95.31 130 VAL B N 1
ATOM 2222 C CA . VAL B 1 130 ? -8.133 7.301 23.375 1 95.31 130 VAL B CA 1
ATOM 2223 C C . VAL B 1 130 ? -7.953 8.391 22.312 1 95.31 130 VAL B C 1
ATOM 2225 O O . VAL B 1 130 ? -6.859 8.922 22.141 1 95.31 130 VAL B O 1
ATOM 2228 N N . VAL B 1 131 ? -9.008 8.703 21.625 1 96.56 131 VAL B N 1
ATOM 2229 C CA . VAL B 1 131 ? -8.922 9.648 20.516 1 96.56 131 VAL B CA 1
ATOM 2230 C C . VAL B 1 131 ? -9.234 11.055 21 1 96.56 131 VAL B C 1
ATOM 2232 O O . VAL B 1 131 ? -10.352 11.336 21.438 1 96.56 131 VAL B O 1
ATOM 2235 N N . ARG B 1 132 ? -8.273 11.891 20.875 1 96.31 132 ARG B N 1
ATOM 2236 C CA . ARG B 1 132 ? -8.484 13.297 21.219 1 96.31 132 ARG B CA 1
ATOM 2237 C C . ARG B 1 132 ? -9.18 14.031 20.062 1 96.31 132 ARG B C 1
ATOM 2239 O O . ARG B 1 132 ? -10.141 14.766 20.297 1 96.31 132 ARG B O 1
ATOM 2246 N N . ARG B 1 133 ? -8.742 13.883 18.922 1 96.25 133 ARG B N 1
ATOM 2247 C CA . ARG B 1 133 ? -9.328 14.469 17.719 1 96.25 133 ARG B CA 1
ATOM 2248 C C . ARG B 1 133 ? -8.797 13.789 16.469 1 96.25 133 ARG B C 1
ATOM 2250 O O . ARG B 1 133 ? -7.797 13.07 16.516 1 96.25 133 ARG B O 1
ATOM 2257 N N . TYR B 1 134 ? -9.477 14.016 15.414 1 96.88 134 TYR B N 1
ATOM 2258 C CA . TYR B 1 134 ? -9 13.523 14.125 1 96.88 134 TYR B CA 1
ATOM 2259 C C . TYR B 1 134 ? -9.414 14.461 13 1 96.88 134 TYR B C 1
ATOM 2261 O O . TYR B 1 134 ? -10.375 15.219 13.133 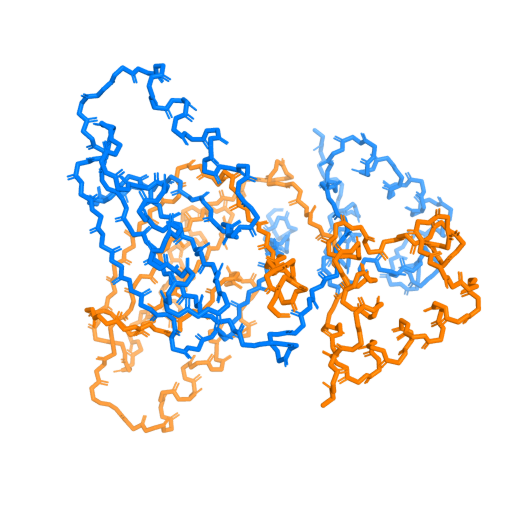1 96.88 134 TYR B O 1
ATOM 2269 N N . GLU B 1 135 ? -8.664 14.461 11.953 1 97 135 GLU B N 1
ATOM 2270 C CA . GLU B 1 135 ? -8.898 15.219 10.727 1 97 135 GLU B CA 1
ATOM 2271 C C . GLU B 1 135 ? -8.906 14.297 9.5 1 97 135 GLU B C 1
ATOM 2273 O O . GLU B 1 135 ? -8.078 13.391 9.398 1 97 135 GLU B O 1
ATOM 2278 N N . THR B 1 136 ? -9.898 14.609 8.641 1 97.44 136 THR B N 1
ATOM 2279 C CA . THR B 1 136 ? -10.047 13.75 7.473 1 97.44 136 THR B CA 1
ATOM 2280 C C . THR B 1 136 ? -9.75 14.523 6.191 1 97.44 136 THR B C 1
ATOM 2282 O O . THR B 1 136 ? -10.195 15.664 6.031 1 97.44 136 THR B O 1
ATOM 2285 N N . SER B 1 137 ? -8.945 13.961 5.336 1 98.06 137 SER B N 1
ATOM 2286 C CA . SER B 1 137 ? -8.734 14.422 3.969 1 98.06 137 SER B CA 1
ATOM 2287 C C . SER B 1 137 ? -9.133 13.352 2.959 1 98.06 137 SER B C 1
ATOM 2289 O O . SER B 1 137 ? -8.625 12.234 2.996 1 98.06 137 SER B O 1
ATOM 2291 N N . PHE B 1 138 ? -10 13.781 2.041 1 98.31 138 PHE B N 1
ATOM 2292 C CA . PHE B 1 138 ? -10.461 12.789 1.077 1 98.31 138 PHE B CA 1
ATOM 2293 C C . PHE B 1 138 ? -9.484 12.672 -0.089 1 98.31 138 PHE B C 1
ATOM 2295 O O . PHE B 1 138 ? -8.945 13.672 -0.554 1 98.31 138 PHE B O 1
ATOM 2302 N N . VAL B 1 139 ? -9.344 11.477 -0.543 1 98.38 139 VAL B N 1
ATOM 2303 C CA . VAL B 1 139 ? -8.477 11.211 -1.686 1 98.38 139 VAL B CA 1
ATOM 2304 C C . VAL B 1 139 ? -9.219 11.523 -2.982 1 98.38 139 VAL B C 1
ATOM 2306 O O . VAL B 1 139 ? -10.242 10.906 -3.285 1 98.38 139 VAL B O 1
ATOM 2309 N N . LYS B 1 140 ? -8.656 12.508 -3.68 1 97.31 140 LYS B N 1
ATOM 2310 C CA . LYS B 1 140 ? -9.219 12.812 -4.992 1 97.31 140 LYS B CA 1
ATOM 2311 C C . LYS B 1 140 ? -8.789 11.781 -6.027 1 97.31 140 LYS B C 1
ATOM 2313 O O . LYS B 1 140 ? -9.609 11.305 -6.816 1 97.31 140 LYS B O 1
ATOM 2318 N N . ARG B 1 141 ? -7.555 11.461 -5.988 1 95.81 141 ARG B N 1
ATOM 2319 C CA . ARG B 1 141 ? -6.961 10.477 -6.891 1 95.81 141 ARG B CA 1
ATOM 2320 C C . ARG B 1 141 ? -5.84 9.703 -6.199 1 95.81 141 ARG B C 1
ATOM 2322 O O . ARG B 1 141 ? -5 10.297 -5.523 1 95.81 141 ARG B O 1
ATOM 2329 N N . ARG B 1 142 ? -5.938 8.414 -6.293 1 96.44 142 ARG B N 1
ATOM 2330 C CA . ARG B 1 142 ? -4.824 7.559 -5.906 1 96.44 142 ARG B CA 1
ATOM 2331 C C . ARG B 1 142 ? -3.877 7.328 -7.078 1 96.44 142 ARG B C 1
ATOM 2333 O O . ARG B 1 142 ? -4.133 6.477 -7.93 1 96.44 142 ARG B O 1
ATOM 2340 N N . ARG B 1 143 ? -2.709 7.988 -7.086 1 96.69 143 ARG B N 1
ATOM 2341 C CA . ARG B 1 143 ? -1.807 7.941 -8.234 1 96.69 143 ARG B CA 1
ATOM 2342 C C . ARG B 1 143 ? -0.839 6.766 -8.117 1 96.69 143 ARG B C 1
ATOM 2344 O O . ARG B 1 143 ? -0.384 6.23 -9.133 1 96.69 143 ARG B O 1
ATOM 2351 N N . LYS B 1 144 ? -0.518 6.453 -6.934 1 97.25 144 LYS B N 1
ATOM 2352 C CA . LYS B 1 144 ? 0.385 5.332 -6.684 1 97.25 144 LYS B CA 1
ATOM 2353 C C . LYS B 1 144 ? 0.103 4.688 -5.328 1 97.25 144 LYS B C 1
ATOM 2355 O O . LYS B 1 144 ? -0.15 5.387 -4.344 1 97.25 144 LYS B O 1
ATOM 2360 N N . PHE B 1 145 ? 0.091 3.432 -5.262 1 97.12 145 PHE B N 1
ATOM 2361 C CA . PHE B 1 145 ? -0.05 2.637 -4.047 1 97.12 145 PHE B CA 1
ATOM 2362 C C . PHE B 1 145 ? 0.653 1.293 -4.199 1 97.12 145 PHE B C 1
ATOM 2364 O O . PHE B 1 145 ? 0.094 0.355 -4.77 1 97.12 145 PHE B O 1
ATOM 2371 N N . THR B 1 146 ? 1.883 1.191 -3.699 1 97 146 THR B N 1
ATOM 2372 C CA . THR B 1 146 ? 2.656 -0.041 -3.797 1 97 146 THR B CA 1
ATOM 2373 C C . THR B 1 146 ? 3.402 -0.316 -2.494 1 97 146 THR B C 1
ATOM 2375 O O . THR B 1 146 ? 4.035 0.582 -1.935 1 97 146 THR B O 1
ATOM 2378 N N . PRO B 1 147 ? 3.299 -1.526 -2.02 1 96.69 147 PRO B N 1
ATOM 2379 C CA . PRO B 1 147 ? 4.059 -1.871 -0.816 1 96.69 147 PRO B CA 1
ATOM 2380 C C . PRO B 1 147 ? 5.539 -2.123 -1.104 1 96.69 147 PRO B C 1
ATOM 2382 O O . PRO B 1 147 ? 6.293 -2.484 -0.2 1 96.69 147 PRO B O 1
ATOM 2385 N N . ALA B 1 148 ? 5.996 -1.952 -2.354 1 97.38 148 ALA B N 1
ATOM 2386 C CA . ALA B 1 148 ? 7.367 -2.271 -2.744 1 97.38 148 ALA B CA 1
ATOM 2387 C C . ALA B 1 148 ? 8.367 -1.354 -2.043 1 97.38 148 ALA B C 1
ATOM 2389 O O . ALA B 1 148 ? 8.18 -0.135 -2.006 1 97.38 148 ALA B O 1
ATOM 2390 N N . LEU B 1 149 ? 9.43 -1.956 -1.487 1 97.25 149 LEU B N 1
ATOM 2391 C CA . LEU B 1 149 ? 10.531 -1.236 -0.856 1 97.25 149 LEU B CA 1
ATOM 2392 C C . LEU B 1 149 ? 11.633 -0.941 -1.865 1 97.25 149 LEU B C 1
ATOM 2394 O O . LEU B 1 149 ? 11.797 -1.669 -2.848 1 97.25 149 LEU B O 1
ATOM 2398 N N . PRO B 1 150 ? 12.312 0.151 -1.686 1 96.94 150 PRO B N 1
ATOM 2399 C CA . PRO B 1 150 ? 13.438 0.443 -2.576 1 96.94 150 PRO B CA 1
ATOM 2400 C C . PRO B 1 150 ? 14.664 -0.414 -2.275 1 96.94 150 PRO B C 1
ATOM 2402 O O . PRO B 1 150 ? 15.703 0.112 -1.871 1 96.94 150 PRO B O 1
ATOM 2405 N N . LEU B 1 151 ? 14.648 -1.609 -2.627 1 96.38 151 LEU B N 1
ATOM 2406 C CA . LEU B 1 151 ? 15.664 -2.584 -2.236 1 96.38 151 LEU B CA 1
ATOM 2407 C C . LEU B 1 151 ? 17 -2.291 -2.926 1 96.38 151 LEU B C 1
ATOM 2409 O O . LEU B 1 151 ? 18.047 -2.721 -2.455 1 96.38 151 LEU B O 1
ATOM 2413 N N . HIS B 1 152 ? 16.922 -1.586 -4.055 1 93.38 152 HIS B N 1
ATOM 2414 C CA . HIS B 1 152 ? 18.156 -1.23 -4.762 1 93.38 152 HIS B CA 1
ATOM 2415 C C . HIS B 1 152 ? 19.094 -0.425 -3.871 1 93.38 152 HIS B C 1
ATOM 2417 O O . HIS B 1 152 ? 20.312 -0.458 -4.055 1 93.38 152 HIS B O 1
ATOM 2423 N N . GLU B 1 153 ? 18.562 0.271 -2.914 1 93.25 153 GLU B N 1
ATOM 2424 C CA . GLU B 1 153 ? 19.375 1.079 -2.004 1 93.25 153 GLU B CA 1
ATOM 2425 C C . GLU B 1 153 ? 20.25 0.2 -1.119 1 93.25 153 GLU B C 1
ATOM 2427 O O . GLU B 1 153 ? 21.297 0.646 -0.631 1 93.25 153 GLU B O 1
ATOM 2432 N N . LEU B 1 154 ? 19.797 -0.962 -0.968 1 92.44 154 LEU B N 1
ATOM 2433 C CA . LEU B 1 154 ? 20.547 -1.877 -0.114 1 92.44 154 LEU B CA 1
ATOM 2434 C C . LEU B 1 154 ? 21.641 -2.57 -0.9 1 92.44 154 LEU B C 1
ATOM 2436 O O . LEU B 1 154 ? 22.562 -3.152 -0.312 1 92.44 154 LEU B O 1
ATOM 2440 N N . LEU B 1 155 ? 21.484 -2.506 -2.182 1 87.5 155 LEU B N 1
ATOM 2441 C CA . LEU B 1 155 ? 22.484 -3.129 -3.045 1 87.5 155 LEU B CA 1
ATOM 2442 C C . LEU B 1 155 ? 23.656 -2.186 -3.289 1 87.5 155 LEU B C 1
ATOM 2444 O O . LEU B 1 155 ? 24.766 -2.631 -3.594 1 87.5 155 LEU B O 1
ATOM 2448 N N . GLU B 1 156 ? 23.438 -0.85 -3.445 1 74.44 156 GLU B N 1
ATOM 2449 C CA . GLU B 1 156 ? 24.469 0.135 -3.756 1 74.44 156 GLU B CA 1
ATOM 2450 C C . GLU B 1 156 ? 25.375 0.394 -2.549 1 74.44 156 GLU B C 1
ATOM 2452 O O . GLU B 1 156 ? 26.5 0.858 -2.697 1 74.44 156 GLU B O 1
ATOM 2457 N N . GLY B 1 157 ? 25 0.146 -1.263 1 57.25 157 GLY B N 1
ATOM 2458 C CA . GLY B 1 157 ? 25.938 0.449 -0.194 1 57.25 157 GLY B CA 1
ATOM 2459 C C . GLY B 1 157 ? 26.938 -0.672 0.071 1 57.25 157 GLY B C 1
ATOM 2460 O O . GLY B 1 157 ? 26.703 -1.811 -0.348 1 57.25 157 GLY B O 1
#

Foldseek 3Di:
DPCDPQNLVLQQVCLVPVPDALCNVVVVGVDHSVVSVVSVVVCPVVCVPVDDDDDDDCVVAAKWKKKKFFAWDDDDPVLVVVLVVVQVPDPQWDDWDQDDDPGGIITIGMDRDDVRVVVVCCVNANPRNGTPDMDMDIDPDDPDDGPDDPSVVVVVD/DPCDPQNLVLQQVCLVPVPDALCNVVVVGVDHSVVSVVSVVVCPVVCVPVDDDDDDDCVVAAKWKKKKFFAWDDDDPVLVVVLVVVQVPDPQWDDWDQDDDPGGIITIGMDRDDVRVVVVCCVNANPRRGTPDMDMDIDPDDPDDGPDDPSVVVVVD

Solvent-accessible surface area (backbone atoms only — not comparable to full-atom values): 16818 Å² total; per-residue (Å²): 125,80,76,44,70,64,56,52,52,52,49,53,50,24,36,66,32,46,76,66,45,38,64,62,50,30,77,77,42,101,48,53,35,68,58,46,43,51,49,52,51,48,33,48,73,72,41,46,37,63,43,36,24,29,35,58,37,68,83,77,46,67,64,43,39,30,40,36,40,29,26,64,43,97,58,55,69,66,58,48,51,54,51,50,52,56,53,69,68,34,63,37,48,25,30,32,32,32,35,46,77,94,35,43,34,40,32,35,35,44,26,60,37,70,68,56,36,52,54,46,46,42,68,74,47,50,88,37,81,48,49,62,47,71,47,80,27,44,48,75,40,82,76,40,78,46,75,49,70,48,57,66,58,67,66,76,104,125,81,76,45,69,64,58,51,51,52,50,54,49,23,35,65,32,46,77,65,46,39,63,64,48,30,77,76,42,101,47,52,35,66,59,46,43,53,50,51,53,48,33,47,72,72,41,48,36,65,41,37,24,30,36,59,37,67,83,77,45,68,63,42,40,32,41,36,39,30,26,66,42,97,60,54,70,66,58,48,52,54,53,50,51,55,54,68,68,35,63,38,48,24,30,32,33,33,36,46,76,93,34,44,34,39,33,36,34,42,26,61,38,69,68,55,37,53,52,47,48,42,69,73,47,48,87,38,81,47,50,62,49,71,48,79,27,43,49,76,40,82,77,41,78,47,76,49,72,49,55,66,60,68,65,76,104

Nearest PDB structures (foldseek):
  2p6s-assembly1_H  TM=8.873E-01  e=7.460E-13  Neisseria meningitidis MC58
  2pn6-assembly1_A  TM=9.039E-01  e=1.702E-10  Sulfurisphaera tokodaii
  2pmh-assembly1_A  TM=8.956E-01  e=1.335E-09  Sulfurisphaera tokodaii str. 7
  2efo-assembly1_A  TM=9.036E-01  e=1.609E-09  Sulfurisphaera tokodaii str. 7
  2efq-assembly1_A  TM=8.529E-01  e=3.830E-10  Sulfurisphaera tokodaii str. 7

pLDDT: mean 94.83, std 8.19, range [39.53, 98.75]

Sequence (314 aa):
MTNDAIDLRILALLQQDALMTADLLAERLPLSPSAIARRIRRMRADGTIAADVAIVSEEVGPFLSALVHVQFDRHSLDALQAFQRRVLASPHVQLMLEVTGNFDLVLLVSARDMDSFNMLVDSLLGGDPVVRRYETSFVKRRRKFTPALPLHELLEGMTNDAIDLRILALLQQDALMTADLLAERLPLSPSAIARRIRRMRADGTIAADVAIVSEEVGPFLSALVHVQFDRHSLDALQAFQRRVLASPHVQLMLEVTGNFDLVLLVSARDMDSFNMLVDSLLGGDPVVRRYETSFVKRRRKFTPALPLHELLEG

InterPro domains:
  IPR000485 AsnC-type HTH domain [PR00033] (3-19)
  IPR000485 AsnC-type HTH domain [PR00033] (30-49)
  IPR000485 AsnC-type HTH domain [PS50956] (1-63)
  IPR011008 Dimeric alpha-beta barrel [SSF54909] (65-151)
  IPR019887 Transcription regulator AsnC/Lrp, ligand binding domain [PF01037] (65-148)
  IPR019888 Transcription regulator AsnC-like [SM00344] (3-111)
  IPR036388 Winged helix-like DNA-binding domain superfamily [G3DSA:1.10.10.10] (4-55)
  IPR036390 Winged helix DNA-binding domain superfamily [SSF46785] (4-58)

Radius of gyration: 20.36 Å; Cα contacts (8 Å, |Δi|>4): 549; chains: 2; bounding box: 51×54×48 Å